Protein AF-A0A1G0DM27-F1 (afdb_monomer)

Secondary structure (DSSP, 8-state):
----------------PPPPHHHHHHHHHHHHHHHHHHHHHHHHHHHTTHHHHHHHHHHHHHHHHHHHHHTSBSSPPTT-----S---TT--HHHH--BGGGGTTBSSSS-B----TT--SPPTT-TT-EEEEEEEE-SS-BTTB-GGGEEEEEEEEE-TTS-EEEEEEEEE--S-----

pLDDT: mean 85.32, std 12.86, range [43.25, 97.81]

Foldseek 3Di:
DDDDDDDDDPPDDDPDDDDDPVRVVVVVVVVVVVVVVVVVVVVVVVVVPVVVVLVVVLVVLQVVVQVVLQPAAADAPPPDDAQDADQDDFALCVVHHRHSNNQAFVNPDQAAFDCDNGGDDHDPPRGQKGKHKHWAFAPAADPNQGSVQKIKIKIWIAGNVGDIDIDIDMHGNPPDPPPD

Sequence (180 aa):
MFQRKQATEFAQPSSQRGVSLVELIMFIVIVSVALAGILLVFNVTTKGSADPLVHKQALAAAESLLEEIQLQDFSPPSGVSSAGTMNDVFADRAAVYHTVLDYHQFPLGDGMGIYPLNGGTPITGLENYRIKATVEPLAADWNGVLAASAVLITVTVTVPQGTPIEISGYRTDYCCSKVE

Nearest PDB structures (foldseek):
  6qvf-assembly2_C  TM=4.566E-01  e=2.039E-03  Thermus thermophilus
  5xd7-assembly1_A-2  TM=5.944E-01  e=1.273E-01  Vibrio sp. EJY3
  6kgu-assembly1_A  TM=5.169E-01  e=1.248E+00  Mycobacterium tuberculosis H37Rv
  1j1t-assembly1_A  TM=4.388E-01  e=3.150E+00  Alteromonas sp. 272

Structure (mmCIF, N/CA/C/O backbone):
data_AF-A0A1G0DM27-F1
#
_entry.id   AF-A0A1G0DM27-F1
#
loop_
_atom_site.group_PDB
_atom_site.id
_atom_site.type_symbol
_atom_site.label_atom_id
_atom_site.label_alt_id
_atom_site.label_comp_id
_atom_site.label_asym_id
_atom_site.label_entity_id
_atom_site.label_seq_id
_atom_site.pdbx_PDB_ins_code
_atom_site.Cartn_x
_atom_site.Cartn_y
_atom_site.Cartn_z
_atom_site.occupancy
_atom_site.B_iso_or_equiv
_atom_site.auth_seq_id
_atom_site.auth_comp_id
_atom_site.auth_asym_id
_atom_site.auth_atom_id
_atom_site.pdbx_PDB_model_num
ATOM 1 N N . MET A 1 1 ? -91.968 28.334 24.324 1.00 53.84 1 MET A N 1
ATOM 2 C CA . MET A 1 1 ? -91.838 26.949 24.821 1.00 53.84 1 MET A CA 1
ATOM 3 C C . MET A 1 1 ? -90.928 26.197 23.865 1.00 53.84 1 MET A C 1
ATOM 5 O O . MET A 1 1 ? -91.410 25.838 22.813 1.00 53.84 1 MET A O 1
ATOM 9 N N . PHE A 1 2 ? -89.628 26.070 24.156 1.00 56.00 2 PHE A N 1
ATOM 10 C CA . PHE A 1 2 ? -88.761 24.977 23.677 1.00 56.00 2 PHE A CA 1
ATOM 11 C C . PHE A 1 2 ? -87.384 25.120 24.349 1.00 56.00 2 PHE A C 1
ATOM 13 O O . PHE A 1 2 ? -86.613 26.026 24.051 1.00 56.00 2 PHE A O 1
ATOM 20 N N . GLN A 1 3 ? -87.130 24.254 25.329 1.00 53.38 3 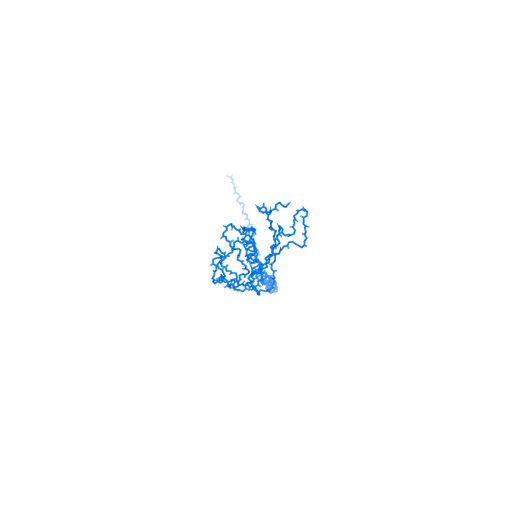GLN A N 1
ATOM 21 C CA . GLN A 1 3 ? -85.875 24.127 26.068 1.00 53.38 3 GLN A CA 1
ATOM 22 C C . GLN A 1 3 ? -84.882 23.311 25.224 1.00 53.38 3 GLN A C 1
ATOM 24 O O . GLN A 1 3 ? -85.134 22.135 24.965 1.00 53.38 3 GLN A O 1
ATOM 29 N N . ARG A 1 4 ? -83.747 23.892 24.810 1.00 56.53 4 ARG A N 1
ATOM 30 C CA . ARG A 1 4 ? -82.582 23.105 24.367 1.00 56.53 4 ARG A CA 1
ATOM 31 C C . ARG A 1 4 ? -81.713 22.808 25.585 1.00 56.53 4 ARG A C 1
ATOM 33 O O . ARG A 1 4 ? -80.953 23.650 26.048 1.00 56.53 4 ARG A O 1
ATOM 40 N N . LYS A 1 5 ? -81.880 21.592 26.096 1.00 57.97 5 LYS A N 1
ATOM 41 C CA . LYS A 1 5 ? -81.078 20.963 27.145 1.00 57.97 5 LYS A CA 1
ATOM 42 C C . LYS A 1 5 ? -79.646 20.786 26.614 1.00 57.97 5 LYS A C 1
ATOM 44 O O . LYS A 1 5 ? -79.439 20.005 25.691 1.00 57.97 5 LYS A O 1
ATOM 49 N N . GLN A 1 6 ? -78.682 21.539 27.143 1.00 63.50 6 GLN A N 1
ATOM 50 C CA . GLN A 1 6 ? -77.263 21.294 26.878 1.00 63.50 6 GLN A CA 1
ATOM 51 C C . GLN A 1 6 ? -76.863 20.007 27.610 1.00 63.50 6 GLN A C 1
ATOM 53 O O . GLN A 1 6 ? -77.036 19.906 28.824 1.00 63.50 6 GLN A O 1
ATOM 58 N N . ALA A 1 7 ? -76.410 19.000 26.865 1.00 55.91 7 ALA A N 1
ATOM 59 C CA . ALA A 1 7 ? -75.813 17.803 27.434 1.00 55.91 7 ALA A CA 1
ATOM 60 C C . ALA A 1 7 ? -74.386 18.150 27.869 1.00 55.91 7 ALA A C 1
ATOM 62 O O . ALA A 1 7 ? -73.523 18.412 27.036 1.00 55.91 7 ALA A O 1
ATOM 63 N N . THR A 1 8 ? -74.159 18.204 29.177 1.00 62.38 8 THR A N 1
ATOM 64 C CA . THR A 1 8 ? -72.824 18.308 29.760 1.00 62.38 8 THR A CA 1
ATOM 65 C C . THR A 1 8 ? -72.149 16.949 29.612 1.00 62.38 8 THR A C 1
ATOM 67 O O . THR A 1 8 ? -72.500 15.991 30.300 1.00 62.38 8 THR A O 1
ATOM 70 N N . GLU A 1 9 ? -71.216 16.845 28.674 1.00 63.41 9 GLU A N 1
ATOM 71 C CA . GLU A 1 9 ? -70.329 15.694 28.555 1.00 63.41 9 GLU A CA 1
ATOM 72 C C . GLU A 1 9 ? -69.379 15.704 29.762 1.00 63.41 9 GLU A C 1
ATOM 74 O O . GLU A 1 9 ? -68.530 16.585 29.902 1.00 63.41 9 GLU A O 1
ATOM 79 N N . PHE A 1 10 ? -69.581 14.776 30.701 1.00 62.72 10 PHE A N 1
ATOM 80 C CA . PHE A 1 10 ? -68.689 14.602 31.843 1.00 62.72 10 PHE A CA 1
ATOM 81 C C . PHE A 1 10 ? -67.372 14.003 31.345 1.00 62.72 10 PHE A C 1
ATOM 83 O O . PHE A 1 10 ? -67.267 12.791 31.156 1.00 62.72 10 PHE A O 1
ATOM 90 N N . ALA A 1 11 ? -66.359 14.848 31.153 1.00 65.62 11 ALA A N 1
ATOM 91 C CA . ALA A 1 11 ? -64.983 14.392 31.026 1.00 65.62 11 ALA A CA 1
ATOM 92 C C . ALA A 1 11 ? -64.631 13.573 32.279 1.00 65.62 11 ALA A C 1
ATOM 94 O O . ALA A 1 11 ? -64.634 14.097 33.396 1.00 65.62 11 ALA A O 1
ATOM 95 N N . GLN A 1 12 ? -64.394 12.269 32.113 1.00 72.25 12 GLN A N 1
ATOM 96 C CA . GLN A 1 12 ? -64.017 11.412 33.231 1.00 72.25 12 GLN A CA 1
ATOM 97 C C . GLN A 1 12 ? -62.663 11.872 33.794 1.00 72.25 12 GLN A C 1
ATOM 99 O O . GLN A 1 12 ? -61.704 12.000 33.029 1.00 72.25 12 GLN A O 1
ATOM 104 N N . PRO A 1 13 ? -62.542 12.099 35.114 1.00 63.81 13 PRO A N 1
ATOM 105 C CA . PRO A 1 13 ? -61.255 12.400 35.715 1.00 63.81 13 PRO A CA 1
ATOM 106 C C . PRO A 1 13 ? -60.354 11.168 35.597 1.00 63.81 13 PRO A C 1
ATOM 108 O O . PRO A 1 13 ? -60.662 10.096 36.122 1.00 63.81 13 PRO A O 1
ATOM 111 N N . SER A 1 14 ? -59.224 11.317 34.907 1.00 71.81 14 SER A N 1
ATOM 112 C CA . SER A 1 14 ? -58.172 10.307 34.895 1.00 71.81 14 SER A CA 1
ATOM 113 C C . SER A 1 14 ? -57.625 10.158 36.316 1.00 71.81 14 SER A C 1
ATOM 115 O O . SER A 1 14 ? -56.977 11.068 36.835 1.00 71.81 14 SER A O 1
ATOM 117 N N . SER A 1 15 ? -57.896 9.027 36.966 1.00 72.88 15 SER A N 1
ATOM 118 C CA . SER A 1 15 ? -57.293 8.697 38.257 1.00 72.88 15 SER A CA 1
ATOM 119 C C . SER A 1 15 ? -55.784 8.546 38.064 1.00 72.88 15 SER A C 1
ATOM 121 O O . SER A 1 15 ? -55.326 7.568 37.472 1.00 72.88 15 SER A O 1
ATOM 123 N N . GLN A 1 16 ? -55.003 9.520 38.541 1.00 74.50 16 GLN A N 1
ATOM 124 C CA . GLN A 1 16 ? -53.564 9.334 38.679 1.00 74.50 16 GLN A CA 1
ATOM 125 C C . GLN A 1 16 ? -53.327 8.289 39.766 1.00 74.50 16 GLN A C 1
ATOM 127 O O . GLN A 1 16 ? -53.566 8.524 40.950 1.00 74.50 16 GLN A O 1
ATOM 132 N N . ARG A 1 17 ? -52.878 7.111 39.345 1.00 79.25 17 ARG A N 1
ATOM 133 C CA . ARG A 1 17 ? -52.361 6.080 40.238 1.00 79.25 17 ARG A CA 1
ATOM 134 C C . ARG A 1 17 ? -50.871 6.351 40.422 1.00 79.25 17 ARG A C 1
ATOM 136 O O . ARG A 1 17 ? -50.143 6.429 39.437 1.00 79.25 17 ARG A O 1
ATOM 143 N N . GLY A 1 18 ? -50.441 6.561 41.665 1.00 82.12 18 GLY A N 1
ATOM 144 C CA . GLY A 1 18 ? -49.019 6.669 41.997 1.00 82.12 18 GLY A CA 1
ATOM 145 C C . GLY A 1 18 ? -48.290 5.345 41.751 1.00 82.12 18 GLY A C 1
ATOM 146 O O . GLY A 1 18 ? -48.910 4.283 41.787 1.00 82.12 18 GLY A O 1
ATOM 147 N N . VAL A 1 19 ? -46.982 5.419 41.512 1.00 86.31 19 VAL A N 1
ATOM 148 C CA . VAL A 1 19 ? -46.105 4.246 41.393 1.00 86.31 19 VAL A CA 1
ATOM 149 C C . VAL A 1 19 ? -45.726 3.711 42.769 1.00 86.31 19 VAL A C 1
ATOM 151 O O . VAL A 1 19 ? -45.548 4.463 43.730 1.00 86.31 19 VAL A O 1
ATOM 154 N N . SER A 1 20 ? -45.598 2.394 42.867 1.00 92.50 20 SER A N 1
ATOM 155 C CA . SER A 1 20 ? -45.163 1.728 44.094 1.00 92.50 20 SER A CA 1
ATOM 156 C C . SER A 1 20 ? -43.660 1.934 44.351 1.00 92.50 20 SER A C 1
ATOM 158 O O . SER A 1 20 ? -42.869 2.044 43.416 1.00 92.50 20 SER A O 1
ATOM 160 N N . LEU A 1 21 ? -43.226 1.910 45.619 1.00 93.38 21 LEU A N 1
ATOM 161 C CA . LEU A 1 21 ? -41.798 1.945 45.971 1.00 93.38 21 LEU A CA 1
ATOM 162 C C . LEU A 1 21 ? -41.027 0.777 45.334 1.00 93.38 21 LEU A C 1
ATOM 164 O O . LEU A 1 21 ? -39.918 0.975 44.843 1.00 93.38 21 LEU A O 1
ATOM 168 N N . VAL A 1 22 ? -41.621 -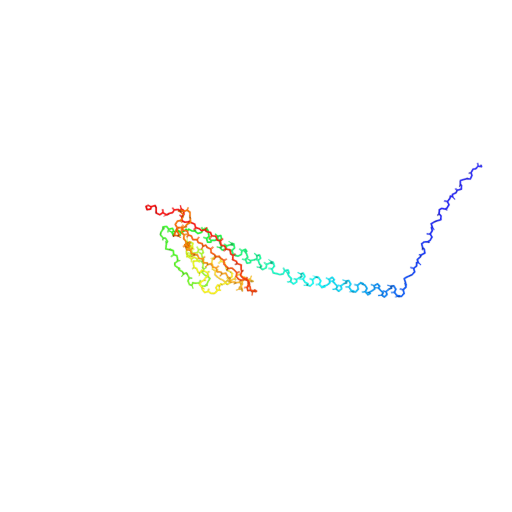0.423 45.277 1.00 95.06 22 VAL A N 1
ATOM 169 C CA . VAL A 1 22 ? -40.983 -1.572 44.608 1.00 95.06 22 VAL A CA 1
ATOM 170 C C . VAL A 1 22 ? -40.925 -1.389 43.089 1.00 95.06 22 VAL A C 1
ATOM 172 O O . VAL A 1 22 ? -39.961 -1.810 42.458 1.00 95.06 22 VAL A O 1
ATOM 175 N N . GLU A 1 23 ? -41.911 -0.713 42.504 1.00 94.44 23 GLU A N 1
ATOM 176 C CA . GLU A 1 23 ? -41.970 -0.440 41.066 1.00 94.44 23 GLU A CA 1
ATOM 177 C C . GLU A 1 23 ? -40.890 0.565 40.651 1.00 94.44 23 GLU A C 1
ATOM 179 O O . GLU A 1 23 ? -40.185 0.337 39.670 1.00 94.44 23 GLU A O 1
ATOM 184 N N . LEU A 1 24 ? -40.668 1.609 41.457 1.00 94.00 24 LEU A N 1
ATOM 185 C CA . LEU A 1 24 ? -39.574 2.558 41.251 1.00 94.00 24 LEU A CA 1
ATOM 186 C C . LEU A 1 24 ? -38.199 1.881 41.363 1.00 94.00 24 LEU A C 1
ATOM 188 O O . LEU A 1 24 ? -37.330 2.124 40.527 1.00 94.00 24 LEU A O 1
ATOM 192 N N . ILE A 1 25 ? -38.003 1.015 42.366 1.00 96.25 25 ILE A N 1
ATOM 193 C CA . ILE A 1 25 ? -36.739 0.281 42.545 1.00 96.25 25 ILE A CA 1
ATOM 194 C C . ILE A 1 25 ? -36.487 -0.658 41.361 1.00 96.25 25 ILE A C 1
ATOM 196 O O . ILE A 1 25 ? -35.389 -0.675 40.808 1.00 96.25 25 ILE A O 1
ATOM 200 N N . MET A 1 26 ? -37.497 -1.415 40.929 1.00 95.69 26 MET A N 1
ATOM 201 C CA . MET A 1 26 ? -37.351 -2.293 39.767 1.00 95.69 26 MET A CA 1
ATOM 202 C C . MET A 1 26 ? -37.080 -1.495 38.491 1.00 95.69 26 MET A C 1
ATOM 204 O O . MET A 1 26 ? -36.231 -1.897 37.700 1.00 95.69 26 MET A O 1
ATOM 208 N N . PHE A 1 27 ? -37.716 -0.334 38.319 1.00 96.75 27 PHE A N 1
ATOM 209 C CA . PHE A 1 27 ? -37.463 0.540 37.178 1.00 96.75 27 PHE A CA 1
ATOM 210 C C . PHE A 1 27 ? -35.997 0.991 37.113 1.00 96.75 27 PHE A C 1
ATOM 212 O O . PHE A 1 27 ? -35.347 0.796 36.085 1.00 96.75 27 PHE A O 1
ATOM 219 N N . ILE A 1 28 ? -35.438 1.522 38.208 1.00 95.88 28 ILE A N 1
ATOM 220 C CA . ILE A 1 28 ? -34.033 1.965 38.215 1.00 95.88 28 ILE A CA 1
ATOM 221 C C . ILE A 1 28 ? -33.061 0.797 38.008 1.00 95.88 28 ILE A C 1
ATOM 223 O O . ILE A 1 28 ? -32.051 0.971 37.329 1.00 95.88 28 ILE A O 1
ATOM 227 N N . VAL A 1 29 ? -33.367 -0.396 38.531 1.00 97.56 29 VAL A N 1
ATOM 228 C CA . VAL A 1 29 ? -32.537 -1.597 38.345 1.00 97.56 29 VAL A CA 1
ATOM 229 C C . VAL A 1 29 ? -32.531 -2.017 36.877 1.00 97.56 29 VAL A C 1
ATOM 231 O O . VAL A 1 29 ? -31.459 -2.204 36.303 1.00 97.56 29 VAL A O 1
ATOM 234 N N . ILE A 1 30 ? -33.706 -2.100 36.247 1.00 97.31 30 ILE A N 1
ATOM 235 C CA . ILE A 1 30 ? -33.838 -2.478 34.833 1.00 97.31 30 ILE A CA 1
ATOM 236 C C . ILE A 1 30 ? -33.096 -1.479 33.940 1.00 97.31 30 ILE A C 1
ATOM 238 O O . ILE A 1 30 ? -32.305 -1.887 33.090 1.00 97.31 30 ILE A O 1
ATOM 242 N N . VAL A 1 31 ? -33.297 -0.175 34.160 1.00 97.31 31 VAL A N 1
ATOM 243 C CA . VAL A 1 31 ? -32.626 0.880 33.384 1.00 97.31 31 VAL A CA 1
ATOM 244 C C . VAL A 1 31 ? -31.109 0.821 33.572 1.00 97.31 31 VAL A C 1
ATOM 246 O O . VAL A 1 31 ? -30.373 0.952 32.597 1.00 97.31 31 VAL A O 1
ATOM 249 N N . SER A 1 32 ? -30.631 0.557 34.790 1.00 97.75 32 SER A N 1
ATOM 250 C CA . SER A 1 32 ? -29.194 0.453 35.075 1.00 97.75 32 SER A CA 1
ATOM 251 C C . SER A 1 32 ? -28.545 -0.721 34.337 1.00 97.75 32 SER A C 1
ATOM 253 O O . SER A 1 32 ? -27.495 -0.552 33.717 1.00 97.75 32 SER A O 1
ATOM 255 N N . VAL A 1 33 ? -29.180 -1.900 34.348 1.00 97.19 33 VAL A N 1
ATOM 256 C CA . VAL A 1 33 ? -28.680 -3.082 33.624 1.00 97.19 33 VAL A CA 1
ATOM 257 C C . VAL A 1 33 ? -28.723 -2.853 32.110 1.00 97.19 33 VAL A C 1
ATOM 259 O O . VAL A 1 33 ? -27.766 -3.189 31.411 1.00 97.19 33 VAL A O 1
ATOM 262 N N . ALA A 1 34 ? -29.786 -2.224 31.598 1.00 97.25 34 ALA A N 1
ATOM 263 C CA . ALA A 1 34 ? -29.899 -1.882 30.182 1.00 97.25 34 ALA A CA 1
ATOM 264 C C . ALA A 1 34 ? -28.789 -0.917 29.727 1.00 97.25 34 ALA A C 1
ATOM 266 O O . ALA A 1 34 ? -28.126 -1.172 28.721 1.00 97.25 34 ALA A O 1
ATOM 267 N N . LEU A 1 35 ? -28.532 0.155 30.487 1.00 97.00 35 LEU A N 1
ATOM 268 C CA . LEU A 1 35 ? -27.456 1.109 30.192 1.00 97.00 35 LEU A CA 1
ATOM 269 C C . LEU A 1 35 ? -26.072 0.456 30.232 1.00 97.00 35 LEU A C 1
ATOM 271 O O . LEU A 1 35 ? -25.253 0.727 29.354 1.00 97.00 35 LEU A O 1
ATOM 275 N N . ALA A 1 36 ? -25.817 -0.423 31.205 1.00 95.94 36 ALA A N 1
ATOM 276 C CA . ALA A 1 36 ? -24.563 -1.168 31.275 1.00 95.94 36 ALA A CA 1
ATOM 277 C C . ALA A 1 36 ? -24.340 -2.026 30.014 1.00 95.94 36 ALA A C 1
ATOM 279 O O . ALA A 1 36 ? -23.241 -2.033 29.459 1.00 95.94 36 ALA A O 1
ATOM 280 N N . GLY A 1 37 ? -25.392 -2.687 29.516 1.00 95.06 37 GLY A N 1
ATOM 281 C CA . GLY A 1 37 ? -25.343 -3.449 28.266 1.00 95.06 37 GLY A CA 1
ATOM 282 C C . GLY A 1 37 ? -25.042 -2.582 27.036 1.00 95.06 37 GLY A C 1
ATOM 283 O O . GLY A 1 37 ? -24.194 -2.943 26.221 1.00 95.06 37 GLY A O 1
ATOM 284 N N . ILE A 1 38 ? -25.676 -1.412 26.918 1.00 95.06 38 ILE A N 1
ATOM 285 C CA . ILE A 1 38 ? -25.453 -0.477 25.798 1.00 95.06 38 ILE A CA 1
ATOM 286 C C . ILE A 1 38 ? -24.012 0.053 25.798 1.00 95.06 38 ILE A C 1
ATOM 288 O O . ILE A 1 38 ? -23.356 0.074 24.756 1.00 95.06 38 ILE A O 1
ATOM 292 N N . LEU A 1 39 ? -23.495 0.447 26.965 1.00 92.81 39 LEU A N 1
ATOM 293 C CA . LEU A 1 39 ? -22.121 0.940 27.098 1.00 92.81 39 LEU A CA 1
ATOM 294 C C . LEU A 1 39 ? -21.083 -0.127 26.727 1.00 92.81 39 LEU A C 1
ATOM 296 O O . LEU A 1 39 ? -20.066 0.201 26.113 1.00 92.81 39 LEU A O 1
ATOM 300 N N . LEU A 1 40 ? -21.349 -1.400 27.040 1.00 92.50 40 LEU A N 1
ATOM 301 C CA . LEU A 1 40 ? -20.496 -2.514 26.624 1.00 92.50 40 LEU A CA 1
ATOM 302 C C . LEU A 1 40 ? -20.422 -2.622 25.093 1.00 92.50 40 LEU A C 1
ATOM 304 O O . LEU A 1 40 ? -19.326 -2.690 24.539 1.00 92.50 40 LEU A O 1
ATOM 308 N N . VAL A 1 41 ? -21.570 -2.591 24.407 1.00 89.25 41 VAL A N 1
ATOM 309 C CA . VAL A 1 41 ? -21.633 -2.655 22.935 1.00 89.25 41 VAL A CA 1
ATOM 310 C C . VAL A 1 41 ? -20.915 -1.466 22.296 1.00 89.25 41 VAL A C 1
ATOM 312 O O . VAL A 1 41 ? -20.167 -1.649 21.331 1.00 89.25 41 VAL A O 1
ATOM 315 N N . PHE A 1 42 ? -21.079 -0.259 22.847 1.00 86.88 42 PHE A N 1
ATOM 316 C CA . PHE A 1 42 ? -20.362 0.912 22.347 1.00 86.88 42 PHE A CA 1
ATOM 317 C C . PHE A 1 42 ? -18.849 0.764 22.475 1.00 86.88 42 PHE A C 1
ATOM 319 O O . PHE A 1 42 ? -18.148 1.044 21.510 1.00 86.88 42 PHE A O 1
ATOM 326 N N . ASN A 1 43 ? -18.344 0.265 23.603 1.00 81.12 43 ASN A N 1
ATOM 327 C CA . ASN A 1 43 ? -16.907 0.070 23.804 1.00 81.12 43 ASN A CA 1
ATOM 328 C C . ASN A 1 43 ? -16.314 -0.976 22.836 1.00 81.12 43 ASN A C 1
ATOM 330 O O . ASN A 1 43 ? -15.236 -0.786 22.275 1.00 81.12 43 ASN A O 1
ATOM 334 N N . VAL A 1 44 ? -17.043 -2.067 22.577 1.00 79.69 44 VAL A N 1
ATOM 335 C CA . VAL A 1 44 ? -16.634 -3.071 21.577 1.00 79.69 44 VAL A CA 1
ATOM 336 C C . VAL A 1 44 ? -16.590 -2.461 20.173 1.00 79.69 44 VAL A C 1
ATOM 338 O O . VAL A 1 44 ? -15.629 -2.672 19.434 1.00 79.69 44 VAL A O 1
ATOM 341 N N . THR A 1 45 ? -17.598 -1.666 19.815 1.00 71.69 45 THR A N 1
ATOM 342 C CA . THR A 1 45 ? -17.702 -1.058 18.481 1.00 71.69 45 THR A CA 1
ATOM 343 C C . THR A 1 45 ? -16.633 0.013 18.254 1.00 71.69 45 THR A C 1
ATOM 345 O O . THR A 1 45 ? -16.012 0.042 17.192 1.00 71.69 45 THR A O 1
ATOM 348 N N . THR A 1 46 ? -16.362 0.873 19.242 1.00 70.38 46 THR A N 1
ATOM 349 C CA . THR A 1 46 ? -15.348 1.934 19.122 1.00 70.38 46 THR A CA 1
ATOM 350 C C . THR A 1 46 ? -13.941 1.363 19.013 1.00 70.38 46 THR A C 1
ATOM 352 O O . THR A 1 46 ? -13.155 1.842 18.197 1.00 70.38 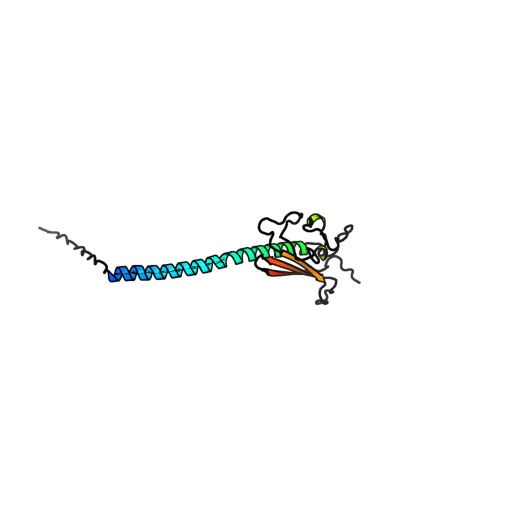46 THR A O 1
ATOM 355 N N . LYS A 1 47 ? -13.634 0.297 19.762 1.00 67.69 47 LYS A N 1
ATOM 356 C CA . LYS A 1 47 ? -12.338 -0.385 19.691 1.00 67.69 47 LYS A CA 1
ATOM 357 C C . LYS A 1 47 ? -12.077 -1.016 18.318 1.00 67.69 47 LYS A C 1
ATOM 359 O O . LYS A 1 47 ? -10.959 -0.925 17.832 1.00 67.69 47 LYS A O 1
ATOM 364 N N . GLY A 1 48 ? -13.092 -1.597 17.677 1.00 70.25 48 GLY A N 1
ATOM 365 C CA . GLY A 1 48 ? -12.964 -2.165 16.326 1.00 70.25 48 GLY A CA 1
ATOM 366 C C . GLY A 1 48 ? -13.026 -1.147 15.178 1.00 70.25 48 GLY A C 1
ATOM 367 O O . GLY A 1 48 ? -12.901 -1.537 14.023 1.00 70.25 48 GLY A O 1
ATOM 368 N N . SER A 1 49 ? -13.244 0.145 15.457 1.00 60.66 49 SER A N 1
ATOM 369 C CA . SER A 1 49 ? -13.472 1.164 14.415 1.00 60.66 49 SER A CA 1
ATOM 370 C C . SER A 1 49 ? -12.199 1.811 13.857 1.00 60.66 49 SER A C 1
ATOM 372 O O . SER A 1 49 ? -12.257 2.434 12.798 1.00 60.66 49 SER A O 1
ATOM 374 N N . ALA A 1 50 ? -11.055 1.690 14.536 1.00 64.69 50 ALA A N 1
ATOM 375 C CA . ALA A 1 50 ? -9.796 2.272 14.057 1.00 64.69 50 ALA A CA 1
ATOM 376 C C . ALA A 1 50 ? -9.122 1.409 12.971 1.00 64.69 50 ALA A C 1
ATOM 378 O O . ALA A 1 50 ? -8.486 1.942 12.060 1.00 64.69 50 ALA A O 1
ATOM 379 N N . ASP A 1 51 ? -9.316 0.091 13.029 1.00 77.44 51 ASP A N 1
ATOM 380 C CA . ASP A 1 51 ? -8.664 -0.869 12.132 1.00 77.44 51 ASP A CA 1
ATOM 381 C C . ASP A 1 51 ? -9.101 -0.722 10.661 1.00 77.44 51 ASP A C 1
ATOM 383 O O . ASP A 1 51 ? -8.229 -0.733 9.787 1.00 77.44 51 ASP A O 1
ATOM 387 N N . PRO A 1 52 ? -10.393 -0.486 10.334 1.00 83.31 52 PRO A N 1
ATOM 388 C CA . PRO A 1 52 ? -10.817 -0.259 8.954 1.00 83.31 52 PRO A CA 1
ATOM 389 C C . PRO A 1 52 ? -10.155 0.958 8.302 1.00 83.31 52 PRO A C 1
ATOM 391 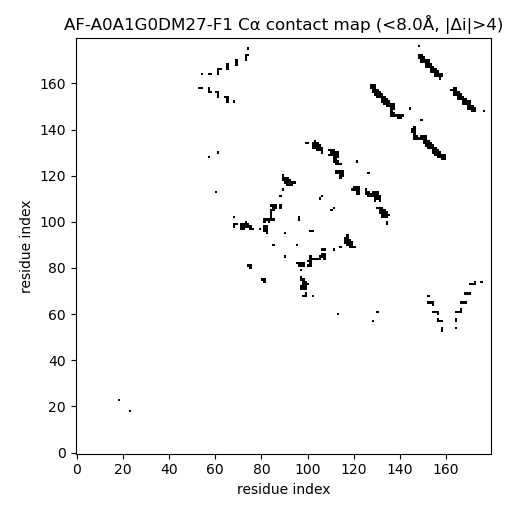O O . PRO A 1 52 ? -9.848 0.915 7.113 1.00 83.31 52 PRO A O 1
ATOM 394 N N . LEU A 1 53 ? -9.913 2.036 9.057 1.00 88.31 53 LEU A N 1
ATOM 395 C CA . LEU A 1 53 ? -9.282 3.243 8.521 1.00 88.31 5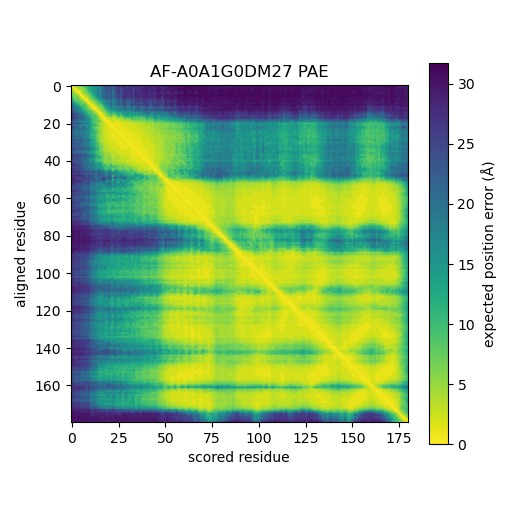3 LEU A CA 1
ATOM 396 C C . LEU A 1 53 ? -7.816 2.984 8.156 1.00 88.31 53 LEU A C 1
ATOM 398 O O . LEU A 1 53 ? -7.403 3.283 7.039 1.00 88.31 53 LEU A O 1
ATOM 402 N N . VAL A 1 54 ? -7.056 2.385 9.076 1.00 90.50 54 VAL A N 1
ATOM 403 C CA . VAL A 1 54 ? -5.643 2.017 8.880 1.00 90.50 54 VAL A CA 1
ATOM 404 C C . VAL A 1 54 ? -5.496 1.046 7.708 1.00 90.50 54 VAL A C 1
ATOM 406 O O . VAL A 1 54 ? -4.611 1.201 6.868 1.00 90.50 54 VAL A O 1
ATOM 409 N N . HIS A 1 55 ? -6.413 0.084 7.599 1.00 90.75 55 HIS A N 1
ATOM 410 C CA . HIS A 1 55 ? -6.430 -0.864 6.492 1.00 90.75 55 HIS A CA 1
ATOM 411 C C . HIS A 1 55 ? -6.697 -0.177 5.146 1.00 90.75 55 HIS A C 1
ATOM 413 O O . HIS A 1 55 ? -5.990 -0.432 4.175 1.00 90.75 55 HIS A O 1
ATOM 419 N N . LYS A 1 56 ? -7.673 0.740 5.076 1.00 92.31 56 LYS A N 1
ATOM 420 C CA . LYS A 1 56 ? -7.951 1.505 3.850 1.00 92.31 56 LYS A CA 1
ATOM 421 C C . LYS A 1 56 ? -6.803 2.433 3.460 1.00 92.31 56 LYS A C 1
ATOM 423 O O . LYS A 1 56 ? -6.538 2.576 2.273 1.00 92.31 56 LYS A O 1
ATOM 428 N N . GLN A 1 57 ? -6.105 3.018 4.431 1.00 94.12 57 GLN A N 1
ATOM 429 C CA . GLN A 1 57 ? -4.909 3.824 4.175 1.00 94.12 57 GLN A CA 1
ATOM 430 C C . GLN A 1 57 ? -3.765 2.981 3.605 1.00 94.12 57 GLN A C 1
ATOM 432 O O . GLN A 1 57 ? -3.167 3.374 2.607 1.00 94.12 57 GLN A O 1
ATOM 437 N N . ALA A 1 58 ? -3.487 1.814 4.193 1.00 94.25 58 ALA A N 1
ATOM 438 C CA . ALA A 1 58 ? -2.470 0.908 3.663 1.00 94.25 58 ALA A CA 1
ATOM 439 C C . ALA A 1 58 ? -2.831 0.378 2.271 1.00 94.25 58 ALA A C 1
ATOM 441 O O . ALA A 1 58 ? -1.954 0.317 1.416 1.00 94.25 58 ALA A O 1
ATOM 442 N N . LEU A 1 59 ? -4.106 0.061 2.022 1.00 95.56 59 LEU A N 1
ATOM 443 C CA . LEU A 1 59 ? -4.581 -0.331 0.695 1.00 95.56 59 LEU A CA 1
ATOM 444 C C . LEU A 1 59 ? -4.362 0.792 -0.326 1.00 95.56 59 LEU A C 1
ATOM 446 O O . LEU A 1 59 ? -3.769 0.543 -1.365 1.00 95.56 59 LEU A O 1
ATOM 450 N N . ALA A 1 60 ? -4.762 2.027 -0.007 1.00 95.94 60 ALA A N 1
ATOM 451 C CA . ALA A 1 60 ? -4.579 3.167 -0.904 1.00 95.94 60 ALA A CA 1
ATOM 452 C C . ALA A 1 60 ? -3.094 3.436 -1.207 1.00 95.94 60 ALA A C 1
ATOM 454 O O . ALA A 1 60 ? -2.738 3.768 -2.334 1.00 95.94 60 ALA A O 1
ATOM 455 N N . ALA A 1 61 ? -2.213 3.262 -0.216 1.00 95.31 61 ALA A N 1
ATOM 456 C CA . ALA A 1 61 ? -0.772 3.373 -0.421 1.00 95.31 61 ALA A CA 1
ATOM 457 C C . ALA A 1 61 ? -0.219 2.242 -1.303 1.00 95.31 61 ALA A C 1
ATOM 459 O O . ALA A 1 61 ? 0.632 2.492 -2.153 1.00 95.31 61 ALA A O 1
ATOM 460 N N . ALA A 1 62 ? -0.711 1.015 -1.114 1.00 96.94 62 ALA A N 1
ATOM 461 C CA . ALA A 1 62 ? -0.327 -0.126 -1.931 1.00 96.94 62 ALA A CA 1
ATOM 462 C C . ALA A 1 62 ? -0.775 0.070 -3.387 1.00 96.94 62 ALA A C 1
ATOM 464 O O . ALA A 1 62 ? 0.042 -0.069 -4.292 1.00 96.94 62 ALA A O 1
ATOM 465 N N . GLU A 1 63 ? -2.042 0.444 -3.600 1.00 97.44 63 GLU A N 1
ATOM 466 C CA . GLU A 1 63 ? -2.636 0.710 -4.917 1.00 97.44 63 GLU A CA 1
ATOM 467 C C . GLU A 1 63 ? -1.896 1.839 -5.629 1.00 97.44 63 GLU A C 1
ATOM 469 O O . GLU A 1 63 ? -1.475 1.664 -6.767 1.00 97.44 63 GLU A O 1
ATOM 474 N N . SER A 1 64 ? -1.637 2.950 -4.935 1.00 96.50 64 SER A N 1
ATOM 475 C CA . SER A 1 64 ? -0.884 4.069 -5.503 1.00 96.50 64 SER A CA 1
ATOM 476 C C . SER A 1 64 ? 0.515 3.657 -5.962 1.00 96.50 64 SER A C 1
ATOM 478 O O . SER A 1 64 ? 0.945 4.107 -7.020 1.00 96.50 64 SER A O 1
ATOM 480 N N . LEU A 1 65 ? 1.237 2.831 -5.192 1.00 96.06 65 LEU A N 1
ATOM 481 C CA . LEU A 1 65 ? 2.562 2.363 -5.605 1.00 96.06 65 LEU A CA 1
ATOM 482 C C . LEU A 1 65 ? 2.468 1.334 -6.737 1.00 96.06 65 LEU A C 1
ATOM 484 O O . LEU A 1 65 ? 3.283 1.363 -7.652 1.00 96.06 65 LEU A O 1
ATOM 488 N N . LEU A 1 66 ? 1.484 0.433 -6.709 1.00 97.81 66 LEU A N 1
ATOM 489 C CA . LEU A 1 66 ? 1.281 -0.530 -7.790 1.00 97.81 66 LEU A CA 1
ATOM 490 C C . LEU A 1 66 ? 0.975 0.181 -9.114 1.00 97.81 66 LEU A C 1
ATOM 492 O O . LEU A 1 66 ? 1.566 -0.171 -10.131 1.00 97.81 66 LEU A O 1
ATOM 496 N N . GLU A 1 67 ? 0.091 1.179 -9.100 1.00 96.94 67 GLU A N 1
ATOM 497 C CA . GLU A 1 67 ? -0.230 2.000 -10.272 1.00 96.94 67 GLU A CA 1
ATOM 498 C C . GLU A 1 67 ? 0.993 2.775 -10.763 1.00 96.94 67 GLU A C 1
ATOM 500 O O . GLU A 1 67 ? 1.267 2.785 -11.962 1.00 96.94 67 GLU A O 1
ATOM 505 N N . GLU A 1 68 ? 1.768 3.363 -9.849 1.00 95.44 68 GLU A N 1
ATOM 506 C CA . GLU A 1 68 ? 3.027 4.028 -10.185 1.00 95.44 68 GLU A CA 1
ATOM 507 C C . GLU A 1 68 ? 3.969 3.079 -10.936 1.00 95.44 68 GLU A C 1
ATOM 509 O O . GLU A 1 68 ? 4.441 3.428 -12.016 1.00 95.44 68 GLU A O 1
ATOM 514 N N . ILE A 1 69 ? 4.191 1.865 -10.418 1.00 94.94 69 ILE A N 1
ATOM 515 C CA . ILE A 1 69 ? 5.059 0.868 -11.061 1.00 94.94 69 ILE A CA 1
ATOM 516 C C . ILE A 1 69 ? 4.470 0.433 -12.405 1.00 94.94 69 ILE A C 1
ATOM 518 O O . ILE A 1 69 ? 5.189 0.357 -13.393 1.00 94.94 69 ILE A O 1
ATOM 522 N N . GLN A 1 70 ? 3.167 0.161 -12.490 1.00 95.19 70 GLN A N 1
ATOM 523 C CA . GLN A 1 70 ? 2.536 -0.298 -13.734 1.00 95.19 70 GLN A CA 1
ATOM 524 C C . GLN A 1 70 ? 2.599 0.730 -14.869 1.00 95.19 70 GLN A C 1
ATOM 526 O O . GLN A 1 70 ? 2.623 0.336 -16.039 1.00 95.19 70 GLN A O 1
ATOM 531 N N . LEU A 1 71 ? 2.630 2.021 -14.531 1.00 92.94 71 LEU A N 1
ATOM 532 C CA . LEU A 1 71 ? 2.746 3.118 -15.489 1.00 92.94 71 LEU A CA 1
ATOM 533 C C . LEU A 1 71 ? 4.172 3.339 -16.003 1.00 92.94 71 LEU A C 1
ATOM 535 O O . LEU A 1 71 ? 4.338 4.064 -16.983 1.00 92.94 71 LEU A O 1
ATOM 539 N N . GLN A 1 72 ? 5.181 2.718 -15.392 1.00 90.88 72 GLN A N 1
ATOM 540 C CA . GLN A 1 72 ? 6.549 2.787 -15.893 1.00 90.88 72 GLN A CA 1
ATOM 541 C C . GLN A 1 72 ? 6.720 1.989 -17.186 1.00 90.88 72 GLN A C 1
ATOM 543 O O . GLN A 1 72 ? 5.982 1.038 -17.497 1.00 90.88 72 GLN A O 1
ATOM 548 N N . ASP A 1 73 ? 7.754 2.362 -17.933 1.00 89.75 73 ASP A N 1
ATOM 549 C CA . ASP A 1 73 ? 8.168 1.607 -19.101 1.00 89.75 73 ASP A CA 1
ATOM 550 C C . ASP A 1 73 ? 8.707 0.229 -18.687 1.00 89.75 73 ASP A C 1
ATOM 552 O O . ASP A 1 73 ? 9.287 0.038 -17.614 1.00 89.75 73 ASP A O 1
ATOM 556 N N . PHE A 1 74 ? 8.506 -0.770 -19.548 1.00 88.75 74 PHE A N 1
ATOM 557 C CA . PHE A 1 74 ? 9.062 -2.103 -19.303 1.00 88.75 74 PHE A CA 1
ATOM 558 C C . PHE A 1 74 ? 10.573 -2.124 -19.562 1.00 88.75 74 PHE A C 1
ATOM 560 O O . PHE A 1 74 ? 11.348 -2.656 -18.771 1.00 88.75 74 PHE A O 1
ATOM 567 N N . SER A 1 75 ? 10.986 -1.513 -20.672 1.00 85.62 75 SER A N 1
ATOM 568 C CA . SER A 1 75 ? 12.380 -1.331 -21.069 1.00 85.62 75 SER A CA 1
ATOM 569 C C . SER A 1 75 ? 12.757 0.145 -20.974 1.00 85.62 75 SER A C 1
ATOM 571 O O . SER A 1 75 ? 11.922 0.983 -21.316 1.00 85.62 75 SER A O 1
ATOM 573 N N . PRO A 1 76 ? 14.001 0.486 -20.607 1.00 80.19 76 PRO A N 1
ATOM 574 C CA . PRO A 1 76 ? 14.405 1.879 -20.486 1.00 80.19 76 PRO A CA 1
ATOM 575 C C . PRO A 1 76 ? 14.251 2.616 -21.827 1.00 80.19 76 PRO A C 1
ATOM 577 O O . PRO A 1 76 ? 14.654 2.072 -22.865 1.00 80.19 76 PRO A O 1
ATOM 580 N N . PRO A 1 77 ? 13.691 3.842 -21.838 1.00 72.88 77 PRO A N 1
ATOM 581 C CA . PRO A 1 77 ? 13.638 4.643 -23.050 1.00 72.88 77 PRO A CA 1
ATOM 582 C C . PRO A 1 77 ? 15.044 4.894 -23.614 1.00 72.88 77 PRO A C 1
ATOM 584 O O . PRO A 1 77 ? 16.058 4.862 -22.913 1.00 72.88 77 PRO A O 1
ATOM 587 N N . SER A 1 78 ? 15.136 5.139 -24.921 1.00 75.06 78 SER A N 1
ATOM 588 C CA . SER A 1 78 ? 16.429 5.323 -25.583 1.00 75.06 78 SER A CA 1
ATOM 589 C C . SER A 1 78 ? 17.238 6.451 -24.932 1.00 75.06 78 SER A C 1
ATOM 591 O O . SER A 1 78 ? 16.785 7.595 -24.903 1.00 75.06 78 SER A O 1
ATOM 593 N N . GLY A 1 79 ? 18.450 6.141 -24.469 1.00 68.69 79 GLY A N 1
ATOM 594 C CA . GLY A 1 79 ? 19.362 7.123 -23.875 1.00 68.69 79 GLY A CA 1
ATOM 595 C C . GLY A 1 79 ? 19.267 7.265 -22.355 1.00 68.69 79 GLY A C 1
ATOM 596 O O . GLY A 1 79 ? 20.053 8.026 -21.796 1.00 68.69 79 GLY A O 1
ATOM 597 N N . VAL A 1 80 ? 18.386 6.515 -21.685 1.00 70.75 80 VAL A N 1
ATOM 598 C CA . VAL A 1 80 ? 18.434 6.345 -20.227 1.00 70.75 80 VAL A CA 1
ATOM 599 C C . VAL A 1 80 ? 18.888 4.930 -19.883 1.00 70.75 80 VAL A C 1
ATOM 601 O O . VAL A 1 80 ? 18.539 3.959 -20.550 1.00 70.75 80 VAL A O 1
ATOM 604 N N . SER A 1 81 ? 19.721 4.804 -18.859 1.00 69.06 81 SER A N 1
ATOM 605 C CA . SER A 1 81 ? 20.005 3.516 -18.231 1.00 69.06 81 SER A CA 1
ATOM 606 C C . SER A 1 81 ? 18.945 3.262 -17.168 1.00 69.06 81 SER A C 1
ATOM 608 O O . SER A 1 81 ? 18.688 4.168 -16.376 1.00 69.06 81 SER A O 1
ATOM 610 N N . SER A 1 82 ? 18.379 2.052 -17.116 1.00 67.31 82 SER A N 1
ATOM 611 C CA . SER A 1 82 ? 17.613 1.610 -15.945 1.00 67.31 82 SER A CA 1
ATOM 612 C C . SER A 1 82 ? 18.434 1.886 -14.696 1.00 67.31 82 SER A C 1
ATOM 614 O O . SER A 1 82 ? 19.626 1.548 -14.645 1.00 67.31 82 SER A O 1
ATOM 616 N N . ALA A 1 83 ? 17.818 2.525 -13.710 1.00 65.06 83 ALA A N 1
ATOM 617 C CA . ALA A 1 83 ? 18.431 2.600 -12.409 1.00 65.06 83 ALA A CA 1
ATOM 618 C C . ALA A 1 83 ? 18.483 1.170 -11.873 1.00 65.06 83 ALA A C 1
ATOM 620 O O . ALA A 1 83 ? 17.467 0.589 -11.507 1.00 65.06 83 ALA A O 1
ATOM 621 N N . GLY A 1 84 ? 19.677 0.571 -11.847 1.00 62.00 84 GLY A N 1
ATOM 622 C CA . GLY A 1 84 ? 19.883 -0.640 -11.055 1.00 62.00 84 GLY A CA 1
ATOM 623 C C . GLY A 1 84 ? 19.403 -0.411 -9.617 1.00 62.00 84 GLY A C 1
ATOM 624 O O . GLY A 1 84 ? 19.166 0.726 -9.215 1.00 62.00 84 GLY A O 1
ATOM 625 N N . THR A 1 85 ? 19.275 -1.479 -8.832 1.00 62.28 85 THR A N 1
ATOM 626 C CA . THR A 1 85 ? 18.693 -1.430 -7.483 1.00 62.28 85 THR A CA 1
ATOM 627 C C . THR A 1 85 ? 19.167 -0.213 -6.677 1.00 62.28 85 THR A C 1
ATOM 629 O O . THR A 1 85 ? 20.342 -0.103 -6.314 1.00 62.28 85 THR A O 1
ATOM 632 N N . MET A 1 86 ? 18.251 0.726 -6.430 1.00 67.44 86 MET A N 1
ATOM 633 C CA . MET A 1 86 ? 18.567 1.996 -5.782 1.00 67.44 86 MET A CA 1
ATOM 634 C C . MET A 1 86 ? 18.713 1.804 -4.269 1.00 67.44 86 MET A C 1
ATOM 636 O O . MET A 1 86 ? 17.815 1.293 -3.604 1.00 67.44 86 MET A O 1
ATOM 640 N N . ASN A 1 87 ? 19.847 2.248 -3.718 1.00 65.50 87 ASN A N 1
ATOM 641 C CA . ASN A 1 87 ? 20.157 2.166 -2.283 1.00 65.50 87 ASN A CA 1
ATOM 642 C C . ASN A 1 87 ? 19.864 3.464 -1.513 1.00 65.50 87 ASN A C 1
ATOM 644 O O . ASN A 1 87 ? 20.235 3.589 -0.347 1.00 65.50 87 ASN A O 1
ATOM 648 N N . ASP A 1 88 ? 19.236 4.447 -2.162 1.00 70.44 88 ASP A N 1
ATOM 649 C CA . ASP A 1 88 ? 18.855 5.684 -1.491 1.00 70.44 88 ASP A CA 1
ATOM 650 C C . ASP A 1 88 ? 17.537 5.509 -0.731 1.00 70.44 88 ASP A C 1
ATOM 652 O O . ASP A 1 88 ? 16.471 5.229 -1.294 1.00 70.44 88 ASP A O 1
ATOM 656 N N . VAL A 1 89 ? 17.634 5.668 0.584 1.00 74.31 89 VAL A N 1
ATOM 657 C CA . VAL A 1 89 ? 16.500 5.606 1.493 1.00 74.31 89 VAL A CA 1
ATOM 658 C C . VAL A 1 89 ? 15.742 6.923 1.326 1.00 74.31 89 VAL A C 1
ATOM 660 O O . VAL A 1 89 ? 16.181 7.957 1.814 1.00 74.31 89 VAL A O 1
ATOM 663 N N . PHE A 1 90 ? 14.593 6.855 0.650 1.00 83.69 90 PHE A N 1
ATOM 664 C CA . PHE A 1 90 ? 13.723 7.975 0.254 1.00 83.69 90 PHE A CA 1
ATOM 665 C C . PHE A 1 90 ? 14.134 8.695 -1.040 1.00 83.69 90 PHE A C 1
ATOM 667 O O . PHE A 1 90 ? 13.978 9.912 -1.150 1.00 83.69 90 PHE A O 1
ATOM 674 N N . ALA A 1 91 ? 14.587 7.927 -2.036 1.00 86.69 91 ALA A N 1
ATOM 675 C CA . ALA A 1 91 ? 14.908 8.421 -3.375 1.00 86.69 91 ALA A CA 1
ATOM 676 C C . ALA A 1 91 ? 13.762 9.222 -4.025 1.00 86.69 91 ALA A C 1
ATOM 678 O O . ALA A 1 91 ? 12.594 8.832 -3.916 1.00 86.69 91 ALA A O 1
ATOM 679 N N . ASP A 1 92 ? 14.110 10.276 -4.771 1.00 90.62 92 ASP A N 1
ATOM 680 C CA . ASP A 1 92 ? 13.211 10.938 -5.727 1.00 90.62 92 ASP A CA 1
ATOM 681 C C . ASP A 1 92 ? 12.937 9.999 -6.905 1.00 90.62 92 ASP A C 1
ATOM 683 O O . ASP A 1 92 ? 13.709 9.920 -7.864 1.00 90.62 92 ASP A O 1
ATOM 687 N N . ARG A 1 93 ? 11.836 9.250 -6.814 1.00 90.94 93 ARG A N 1
ATOM 688 C CA . ARG A 1 93 ? 11.491 8.223 -7.796 1.00 90.94 93 ARG A CA 1
ATOM 689 C C . ARG A 1 93 ? 11.103 8.821 -9.138 1.00 90.94 93 ARG A C 1
ATOM 691 O O . ARG A 1 93 ? 11.424 8.228 -10.158 1.00 90.94 93 ARG A O 1
ATOM 698 N N . ALA A 1 94 ? 10.500 10.011 -9.155 1.00 89.50 94 ALA A N 1
ATOM 699 C CA . ALA A 1 94 ? 10.203 10.706 -10.406 1.00 89.50 94 ALA A CA 1
ATOM 700 C C . ALA A 1 94 ? 11.476 11.038 -11.197 1.00 89.50 94 ALA A C 1
ATOM 702 O O . ALA A 1 94 ? 11.458 11.029 -12.427 1.00 89.50 94 ALA A O 1
ATOM 703 N N . ALA A 1 95 ? 12.572 11.340 -10.500 1.00 87.69 95 ALA A N 1
ATOM 704 C CA . ALA A 1 95 ? 13.837 11.673 -11.136 1.00 87.69 95 ALA A CA 1
ATOM 705 C C . ALA A 1 95 ? 14.661 10.443 -11.535 1.00 87.69 95 ALA A C 1
ATOM 707 O O . ALA A 1 95 ? 15.396 10.521 -12.519 1.00 87.69 95 ALA A O 1
ATOM 708 N N . VAL A 1 96 ? 14.586 9.349 -10.767 1.00 86.19 96 VAL A N 1
ATOM 709 C CA . VAL A 1 96 ? 15.564 8.255 -10.889 1.00 86.19 96 VAL A CA 1
ATOM 710 C C . VAL A 1 96 ? 14.989 6.883 -11.234 1.00 86.19 96 VAL A C 1
ATOM 712 O O . VAL A 1 96 ? 15.774 5.998 -11.550 1.00 86.19 96 VAL A O 1
ATOM 715 N N . TYR A 1 97 ? 13.670 6.683 -11.186 1.00 89.31 97 TYR A N 1
ATOM 716 C CA . TYR A 1 97 ? 13.032 5.427 -11.591 1.00 89.31 97 TYR A CA 1
ATOM 717 C C . TYR A 1 97 ? 12.381 5.639 -12.957 1.00 89.31 97 TYR A C 1
ATOM 719 O O . TYR A 1 97 ? 11.555 6.533 -13.145 1.00 89.31 97 TYR A O 1
ATOM 727 N N . HIS A 1 98 ? 12.786 4.827 -13.923 1.00 87.12 98 HIS A N 1
ATOM 728 C CA . HIS A 1 98 ? 12.374 4.923 -15.323 1.00 87.12 98 HIS A CA 1
ATOM 729 C C . HIS A 1 98 ? 11.749 3.631 -15.837 1.00 87.12 98 HIS A C 1
ATOM 731 O O . HIS A 1 98 ? 11.046 3.648 -16.845 1.00 87.12 98 HIS A O 1
ATOM 737 N N . THR A 1 99 ? 12.035 2.503 -15.182 1.00 90.38 99 THR A N 1
ATOM 738 C CA . THR A 1 99 ? 11.500 1.203 -15.582 1.00 90.38 99 THR A CA 1
ATOM 739 C C . THR A 1 99 ? 10.849 0.469 -14.430 1.00 90.38 99 THR A C 1
ATOM 741 O O . THR A 1 99 ? 11.173 0.694 -13.264 1.00 90.38 99 THR A O 1
ATOM 744 N N . VAL A 1 100 ? 9.963 -0.474 -14.755 1.00 92.06 100 VAL A N 1
ATOM 745 C CA . VAL A 1 100 ? 9.360 -1.367 -13.754 1.00 92.06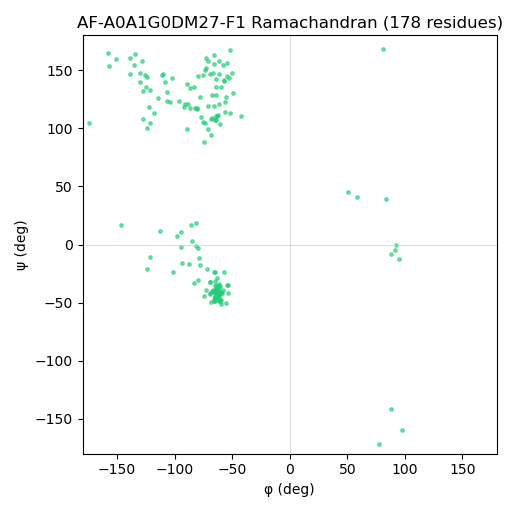 100 VAL A CA 1
ATOM 746 C C . VAL A 1 100 ? 10.404 -2.107 -12.915 1.00 92.06 100 VAL A C 1
ATOM 748 O O . VAL A 1 100 ? 10.189 -2.323 -11.726 1.00 92.06 100 VAL A O 1
ATOM 751 N N . LEU A 1 101 ? 11.545 -2.469 -13.509 1.00 90.38 101 LEU A N 1
ATOM 752 C CA . LEU A 1 101 ? 12.609 -3.219 -12.836 1.00 90.38 101 LEU A CA 1
ATOM 753 C C . LEU A 1 101 ? 13.380 -2.383 -11.810 1.00 90.38 101 LEU A C 1
ATOM 755 O O . LEU A 1 101 ? 13.954 -2.959 -10.887 1.00 90.38 101 LEU A O 1
ATOM 759 N N . ASP A 1 102 ? 13.342 -1.053 -11.906 1.00 90.12 102 ASP A N 1
ATOM 760 C CA . ASP A 1 102 ? 14.012 -0.170 -10.944 1.00 90.12 102 ASP A CA 1
ATOM 761 C C . ASP A 1 102 ? 13.382 -0.312 -9.539 1.00 90.12 102 ASP A C 1
ATOM 763 O O . ASP A 1 102 ? 14.042 -0.092 -8.525 1.00 90.12 102 ASP A O 1
ATOM 767 N N . TYR A 1 103 ? 12.121 -0.767 -9.467 1.00 92.69 103 TYR A N 1
ATOM 768 C CA . TYR A 1 103 ? 11.388 -1.051 -8.226 1.00 92.69 103 TYR A CA 1
ATOM 769 C C . TYR A 1 103 ? 11.639 -2.453 -7.653 1.00 92.69 103 TYR A C 1
ATOM 771 O O . TYR A 1 103 ? 11.026 -2.824 -6.647 1.00 92.69 103 TYR A O 1
ATOM 779 N N . HIS A 1 104 ? 12.513 -3.261 -8.259 1.00 91.19 104 HIS A N 1
ATOM 780 C CA . HIS A 1 104 ? 12.858 -4.563 -7.700 1.00 91.19 104 HIS A CA 1
ATOM 781 C C . HIS A 1 104 ? 13.507 -4.394 -6.319 1.00 91.19 104 HIS A C 1
ATOM 783 O O . HIS A 1 104 ? 14.543 -3.744 -6.182 1.00 91.19 104 HIS A O 1
ATOM 789 N N . GLN A 1 105 ? 12.890 -5.004 -5.300 1.00 89.62 105 GLN A N 1
ATOM 790 C CA . GLN A 1 105 ? 13.276 -4.864 -3.892 1.00 89.62 105 GLN A CA 1
ATOM 791 C C . GLN A 1 105 ? 13.238 -3.411 -3.407 1.00 89.62 105 GLN A C 1
ATOM 793 O O . GLN A 1 105 ? 14.121 -2.978 -2.674 1.00 89.62 105 GLN A O 1
ATOM 798 N N . PHE A 1 106 ? 12.219 -2.656 -3.812 1.00 89.81 106 PHE A N 1
ATOM 799 C CA . PHE A 1 106 ? 12.000 -1.295 -3.347 1.00 89.81 106 PHE A CA 1
ATOM 800 C C . PHE A 1 106 ? 11.268 -1.260 -1.994 1.00 89.81 106 PHE A C 1
ATOM 802 O O . PHE A 1 106 ? 10.249 -1.924 -1.843 1.00 89.81 106 PHE A O 1
ATOM 809 N N . PRO A 1 107 ? 11.695 -0.437 -1.028 1.00 89.44 107 PRO A N 1
ATOM 810 C CA . PRO A 1 107 ? 13.090 -0.075 -0.830 1.00 89.44 107 PRO A CA 1
ATOM 811 C C . PRO A 1 107 ? 13.901 -1.300 -0.408 1.00 89.44 107 PRO A C 1
ATOM 813 O O . PRO A 1 107 ? 13.357 -2.287 0.104 1.00 89.44 107 PRO A O 1
ATOM 816 N N . LEU A 1 108 ? 15.221 -1.193 -0.530 1.00 81.31 108 LEU A N 1
ATOM 817 C CA . LEU A 1 108 ? 16.118 -2.199 0.017 1.00 81.31 108 LEU A CA 1
ATOM 818 C C . LEU A 1 108 ? 15.892 -2.369 1.532 1.00 81.31 108 LEU A C 1
ATOM 820 O O . LEU A 1 108 ? 15.680 -1.402 2.267 1.00 81.31 108 LEU A O 1
ATOM 824 N N . GLY A 1 109 ? 15.966 -3.611 2.018 1.00 81.62 109 GLY A N 1
ATOM 825 C CA . GLY A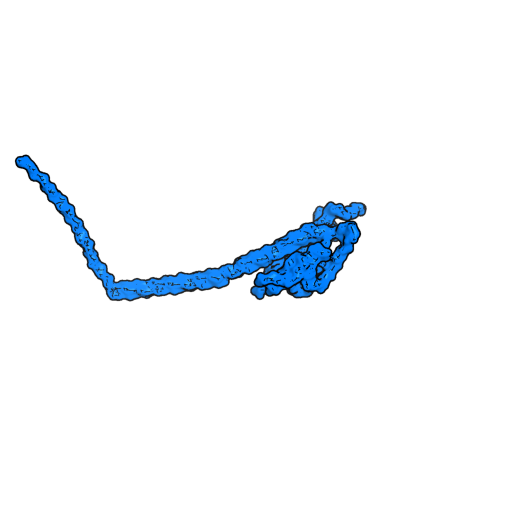 1 109 ? 15.854 -3.934 3.446 1.00 81.62 109 GLY A CA 1
ATOM 826 C C . GLY A 1 109 ? 14.419 -4.168 3.931 1.00 81.62 109 GLY A C 1
ATOM 827 O O . GLY A 1 109 ? 13.623 -4.812 3.254 1.00 81.62 109 GLY A O 1
ATOM 828 N N . ASP A 1 110 ? 14.084 -3.707 5.140 1.00 79.25 110 ASP A N 1
ATOM 829 C CA . ASP A 1 110 ? 12.839 -4.043 5.863 1.00 79.25 110 ASP A CA 1
ATOM 830 C C . ASP A 1 110 ? 11.623 -3.164 5.515 1.00 79.25 110 ASP A C 1
ATOM 832 O O . ASP A 1 110 ? 10.604 -3.187 6.212 1.00 79.25 110 ASP A O 1
ATOM 836 N N . GLY A 1 111 ? 11.681 -2.446 4.391 1.00 81.06 111 GLY A N 1
ATOM 837 C CA . GLY A 1 111 ? 10.633 -1.516 3.977 1.00 81.06 111 GLY A CA 1
ATOM 838 C C . GLY A 1 111 ? 10.767 -0.175 4.692 1.00 81.06 111 GLY A C 1
ATOM 839 O O . GLY A 1 111 ? 11.511 -0.038 5.665 1.00 81.06 111 GLY A O 1
ATOM 840 N N . MET A 1 112 ? 10.027 0.826 4.227 1.00 87.81 112 MET A N 1
ATOM 841 C CA . MET A 1 112 ? 10.118 2.189 4.760 1.00 87.81 112 MET A CA 1
ATOM 842 C C . MET A 1 112 ? 8.753 2.818 5.013 1.00 87.81 112 MET A C 1
ATOM 844 O O . MET A 1 112 ? 7.743 2.338 4.497 1.00 87.81 112 MET A O 1
ATOM 848 N N . GLY A 1 113 ? 8.748 3.904 5.791 1.00 92.44 113 GLY A N 1
ATOM 849 C CA . GLY A 1 113 ? 7.586 4.781 5.932 1.00 92.44 113 GLY A CA 1
ATOM 850 C C . GLY A 1 113 ? 7.105 5.276 4.572 1.00 92.44 113 GLY A C 1
ATOM 851 O O . GLY A 1 113 ? 7.914 5.514 3.677 1.00 92.44 113 GLY A O 1
ATOM 852 N N . ILE A 1 114 ? 5.795 5.439 4.407 1.00 93.75 114 ILE A N 1
ATOM 853 C CA . ILE A 1 114 ? 5.234 5.911 3.135 1.00 93.75 114 ILE A CA 1
ATOM 854 C C . ILE A 1 114 ? 5.664 7.366 2.927 1.00 93.75 114 ILE A C 1
ATOM 856 O O . ILE A 1 114 ? 5.487 8.203 3.814 1.00 93.75 114 ILE A O 1
ATOM 860 N N . TYR A 1 115 ? 6.230 7.666 1.760 1.00 94.06 115 TYR A N 1
ATOM 861 C CA . TYR A 1 115 ? 6.838 8.958 1.451 1.00 94.06 115 TYR A CA 1
ATOM 862 C C . TYR A 1 115 ? 6.489 9.422 0.024 1.00 94.06 115 TYR A C 1
ATOM 864 O O . TYR A 1 115 ? 6.078 8.600 -0.805 1.00 94.06 115 TYR A O 1
ATOM 872 N N . PRO A 1 116 ? 6.618 10.728 -0.277 1.00 92.88 116 PRO A N 1
ATOM 873 C CA . PRO A 1 116 ? 6.245 11.285 -1.576 1.00 92.88 116 PRO A CA 1
ATOM 874 C C . PRO A 1 116 ? 7.040 10.704 -2.751 1.00 92.88 116 PRO A C 1
ATOM 876 O O . PRO A 1 116 ? 8.166 10.240 -2.592 1.00 92.88 116 PRO A O 1
ATOM 879 N N . LEU A 1 117 ? 6.470 10.799 -3.957 1.00 92.12 117 LEU A N 1
ATOM 880 C CA . LEU A 1 117 ? 7.129 10.400 -5.208 1.00 92.12 117 LEU A CA 1
ATOM 881 C C . LEU A 1 117 ? 8.498 11.074 -5.389 1.00 92.12 117 LEU A C 1
ATOM 883 O O . LEU A 1 117 ? 9.466 10.414 -5.751 1.00 92.12 117 LEU A O 1
ATOM 887 N N . ASN A 1 118 ? 8.588 12.364 -5.057 1.00 92.31 118 ASN A N 1
ATOM 888 C CA . ASN A 1 118 ? 9.800 13.171 -5.225 1.00 92.31 118 ASN A CA 1
ATOM 889 C C . ASN A 1 118 ? 10.825 12.992 -4.088 1.00 92.31 118 ASN A C 1
ATOM 891 O O . ASN A 1 118 ? 11.684 13.846 -3.879 1.00 92.31 118 ASN A O 1
ATOM 895 N N . GLY A 1 119 ? 10.717 11.914 -3.308 1.00 90.44 119 GLY A N 1
ATOM 896 C CA . GLY A 1 119 ? 11.612 11.659 -2.187 1.00 90.44 119 GLY A CA 1
ATOM 897 C C . GLY A 1 119 ? 11.299 12.482 -0.939 1.00 90.44 119 GLY A C 1
ATOM 898 O O . GLY A 1 119 ? 10.271 13.158 -0.829 1.00 90.44 119 GLY A O 1
ATOM 899 N N . GLY A 1 120 ? 12.210 12.401 0.030 1.00 88.19 120 GLY A N 1
ATOM 900 C CA . GLY A 1 120 ? 12.164 13.179 1.268 1.00 88.19 120 GLY A CA 1
ATOM 901 C C . GLY A 1 120 ? 11.561 12.441 2.464 1.00 88.19 120 GLY A C 1
ATOM 902 O O . GLY A 1 120 ? 11.539 11.217 2.532 1.00 88.19 120 GLY A O 1
ATOM 903 N N . THR A 1 121 ? 11.115 13.191 3.471 1.00 90.69 121 THR A N 1
ATOM 904 C CA . THR A 1 121 ? 10.637 12.597 4.727 1.00 90.69 121 THR A CA 1
ATOM 905 C C . THR A 1 121 ? 9.320 11.839 4.533 1.00 90.69 121 THR A C 1
ATOM 907 O O . THR A 1 121 ? 8.473 12.299 3.760 1.00 90.69 121 THR A O 1
ATOM 910 N N . PRO A 1 122 ? 9.089 10.745 5.284 1.00 92.94 122 PRO A N 1
ATOM 911 C CA . PRO A 1 122 ? 7.786 10.096 5.335 1.00 92.94 122 PRO A CA 1
ATOM 912 C C . PRO A 1 122 ? 6.645 11.076 5.615 1.00 92.94 122 PRO A C 1
ATOM 914 O O . PRO A 1 122 ? 6.805 12.059 6.344 1.00 92.94 122 PRO A O 1
ATOM 917 N N . ILE A 1 123 ? 5.481 10.782 5.046 1.00 94.06 123 ILE A N 1
ATOM 918 C CA . ILE A 1 123 ? 4.257 11.547 5.267 1.00 94.06 123 ILE A CA 1
ATOM 919 C C . ILE A 1 123 ? 3.868 11.422 6.742 1.00 94.06 123 ILE A C 1
ATOM 921 O O . ILE A 1 123 ? 3.880 10.326 7.305 1.00 94.06 123 ILE A O 1
ATOM 925 N N . THR A 1 124 ? 3.496 12.543 7.363 1.00 94.62 124 THR A N 1
ATOM 926 C CA . THR A 1 124 ? 3.094 12.575 8.773 1.00 94.62 124 THR A CA 1
ATOM 927 C C . THR A 1 124 ? 1.957 11.590 9.053 1.00 94.62 124 THR A C 1
ATOM 929 O O . THR A 1 124 ? 0.918 11.629 8.395 1.00 94.62 124 THR A O 1
ATOM 932 N N . GLY A 1 125 ? 2.145 10.720 10.045 1.00 91.94 125 GLY A N 1
ATOM 933 C CA . GLY A 1 125 ? 1.217 9.647 10.411 1.00 91.94 125 GLY A CA 1
ATOM 934 C C . GLY A 1 125 ? 1.423 8.325 9.661 1.00 91.94 125 GLY A C 1
ATOM 935 O O . GLY A 1 125 ? 0.799 7.328 10.030 1.00 91.94 125 GLY A O 1
ATOM 936 N N . LEU A 1 126 ? 2.290 8.287 8.641 1.00 94.00 126 LEU A N 1
ATOM 937 C CA . LEU A 1 126 ? 2.613 7.085 7.863 1.00 94.00 126 LEU A CA 1
ATOM 938 C C . LEU A 1 126 ? 4.061 6.597 8.059 1.00 94.00 126 LEU A C 1
ATOM 940 O O . LEU A 1 126 ? 4.525 5.702 7.351 1.00 94.00 126 LEU A O 1
ATOM 944 N N . GLU A 1 127 ? 4.774 7.138 9.046 1.00 93.69 127 GLU A N 1
ATOM 945 C CA . GLU A 1 127 ? 6.189 6.853 9.319 1.00 93.69 127 GLU A CA 1
ATOM 946 C C . GLU A 1 127 ? 6.417 5.398 9.749 1.00 93.69 127 GLU A C 1
ATOM 948 O O . GLU A 1 127 ? 7.462 4.810 9.478 1.00 93.69 127 GLU A O 1
ATOM 953 N N . ASN A 1 128 ? 5.421 4.816 10.422 1.00 93.06 128 ASN A N 1
ATOM 954 C CA . ASN A 1 128 ? 5.469 3.454 10.957 1.00 93.06 128 ASN A CA 1
ATOM 955 C C . ASN A 1 128 ? 4.870 2.402 10.017 1.00 93.06 128 ASN A C 1
ATOM 957 O O . ASN A 1 128 ? 4.871 1.217 10.351 1.00 93.06 128 ASN A O 1
ATOM 961 N N . TYR A 1 129 ? 4.349 2.814 8.862 1.00 94.12 129 TYR A N 1
ATOM 962 C CA . TYR A 1 129 ? 3.991 1.872 7.809 1.00 94.12 129 TYR A CA 1
ATOM 963 C C . TYR A 1 129 ? 5.276 1.369 7.162 1.00 94.12 129 TYR A C 1
ATOM 965 O O . TYR A 1 129 ? 6.277 2.080 7.135 1.00 94.12 129 TYR A O 1
ATOM 973 N N . ARG A 1 130 ? 5.268 0.141 6.650 1.00 94.12 130 ARG A N 1
ATOM 974 C CA . ARG A 1 130 ? 6.387 -0.398 5.874 1.00 94.12 130 ARG A CA 1
ATOM 975 C C . ARG A 1 130 ? 5.889 -0.792 4.506 1.00 94.12 130 ARG A C 1
ATOM 977 O O . ARG A 1 130 ? 5.214 -1.806 4.381 1.00 94.12 130 ARG A O 1
ATOM 984 N N . ILE A 1 131 ? 6.204 0.025 3.511 1.00 94.75 131 ILE A N 1
ATOM 985 C CA . ILE A 1 131 ? 5.941 -0.298 2.113 1.00 94.75 131 ILE A CA 1
ATOM 986 C C . ILE A 1 131 ? 7.132 -1.049 1.522 1.00 94.75 131 ILE A C 1
ATOM 988 O O . ILE A 1 131 ? 8.285 -0.708 1.802 1.00 94.75 131 ILE A O 1
ATOM 992 N N . LYS A 1 132 ? 6.831 -2.084 0.740 1.00 93.62 132 LYS A N 1
ATOM 993 C CA . LYS A 1 132 ? 7.766 -2.872 -0.057 1.00 93.62 132 LYS A CA 1
ATOM 994 C C . LYS A 1 132 ? 7.156 -3.182 -1.417 1.00 93.62 132 LYS A C 1
ATOM 996 O O . LYS A 1 132 ? 5.958 -3.423 -1.504 1.00 93.62 132 LYS A O 1
ATOM 1001 N N . ALA A 1 1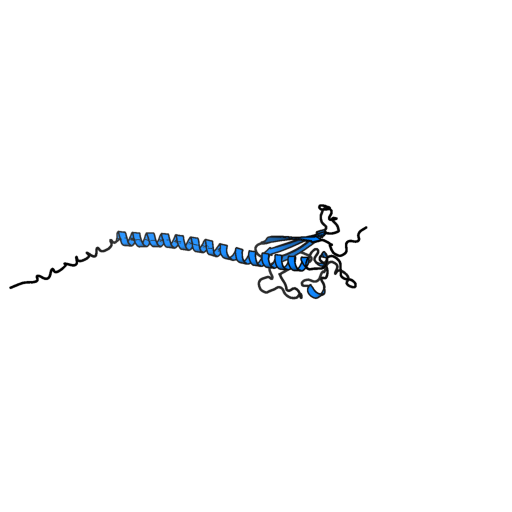33 ? 7.985 -3.245 -2.444 1.00 94.38 133 ALA A N 1
ATOM 1002 C CA . ALA A 1 133 ? 7.660 -3.767 -3.752 1.00 94.38 133 ALA A CA 1
ATOM 1003 C C . ALA A 1 133 ? 8.731 -4.768 -4.190 1.00 94.38 133 ALA A C 1
ATOM 1005 O O . ALA A 1 133 ? 9.932 -4.589 -3.977 1.00 94.38 133 ALA A O 1
ATOM 1006 N N . THR A 1 134 ? 8.272 -5.846 -4.806 1.00 94.50 134 THR A N 1
ATOM 1007 C CA . THR A 1 134 ? 9.108 -6.838 -5.475 1.00 94.50 134 THR A CA 1
ATOM 1008 C C . THR A 1 134 ? 8.616 -6.962 -6.903 1.00 94.50 134 THR A C 1
ATOM 1010 O O . THR A 1 134 ? 7.411 -6.965 -7.149 1.00 94.50 134 THR A O 1
ATOM 1013 N N . VAL A 1 135 ? 9.551 -6.992 -7.844 1.00 94.50 135 VAL A N 1
ATOM 1014 C CA . VAL A 1 135 ? 9.259 -7.084 -9.274 1.00 94.50 135 VAL A CA 1
ATOM 1015 C C . VAL A 1 135 ? 10.077 -8.242 -9.805 1.00 94.50 135 VAL A C 1
ATOM 1017 O O . VAL A 1 135 ? 11.298 -8.149 -9.859 1.00 94.50 135 VAL A O 1
ATOM 1020 N N . GLU A 1 136 ? 9.420 -9.345 -10.128 1.00 93.88 136 GLU A N 1
ATOM 1021 C CA . GLU A 1 136 ? 10.076 -10.598 -10.512 1.00 93.88 136 GLU A CA 1
ATOM 1022 C C . GLU A 1 136 ? 9.584 -11.042 -11.890 1.00 93.88 136 GLU A C 1
ATOM 1024 O O . GLU A 1 136 ? 8.395 -10.883 -12.178 1.00 93.88 136 GLU A O 1
ATOM 1029 N N . PRO A 1 137 ? 10.435 -11.634 -12.744 1.00 92.62 137 PRO A N 1
ATOM 1030 C CA . PRO A 1 137 ? 9.966 -12.349 -13.927 1.00 92.62 137 PRO A CA 1
ATOM 1031 C C . PRO A 1 137 ? 8.937 -13.425 -13.555 1.00 92.62 137 PRO A C 1
ATOM 1033 O O . PRO A 1 137 ? 8.924 -13.935 -12.430 1.00 92.62 137 PRO A O 1
ATOM 1036 N N . LEU A 1 138 ? 8.080 -13.818 -14.499 1.00 92.94 138 LEU A N 1
ATOM 1037 C CA . LEU A 1 138 ? 7.196 -14.960 -14.249 1.00 92.94 138 LEU A CA 1
ATOM 1038 C C . LEU A 1 138 ? 8.010 -16.236 -13.994 1.00 92.94 138 LEU A C 1
ATOM 1040 O O . LEU A 1 138 ? 9.055 -16.465 -14.597 1.00 92.94 138 LEU A O 1
ATOM 1044 N N . ALA A 1 139 ? 7.482 -17.115 -13.140 1.00 91.81 139 ALA A N 1
ATOM 1045 C CA . ALA A 1 139 ? 8.123 -18.393 -12.826 1.00 91.81 139 ALA A CA 1
ATOM 1046 C C . ALA A 1 139 ? 8.190 -19.358 -14.029 1.00 91.81 139 ALA A C 1
ATOM 1048 O O . ALA A 1 139 ? 9.013 -20.272 -14.042 1.00 91.81 139 ALA A O 1
ATOM 1049 N N . ALA A 1 140 ? 7.304 -19.184 -15.010 1.00 92.62 140 ALA A N 1
ATOM 1050 C CA . ALA A 1 140 ? 7.249 -19.954 -16.245 1.00 92.62 140 ALA A CA 1
ATOM 1051 C C . ALA A 1 140 ? 6.514 -19.159 -17.331 1.00 92.62 140 ALA A C 1
ATOM 1053 O O . ALA A 1 140 ? 5.794 -18.202 -17.031 1.00 92.62 140 ALA A O 1
ATOM 1054 N N . ASP A 1 141 ? 6.662 -19.594 -18.580 1.00 92.06 141 ASP A N 1
ATOM 1055 C CA . ASP A 1 141 ? 5.892 -19.059 -19.699 1.00 92.06 141 ASP A CA 1
ATOM 1056 C C . ASP A 1 141 ? 4.388 -19.214 -19.443 1.00 92.06 141 ASP A C 1
ATOM 1058 O O . ASP A 1 141 ? 3.916 -20.243 -18.947 1.00 92.06 141 ASP A O 1
ATOM 1062 N N . TRP A 1 142 ? 3.616 -18.200 -19.824 1.00 89.75 142 TRP A N 1
ATOM 1063 C CA . TRP A 1 142 ? 2.177 -18.168 -19.605 1.00 89.75 142 TRP A CA 1
ATOM 1064 C C . TRP A 1 142 ? 1.431 -17.965 -20.920 1.00 89.75 142 TRP A C 1
ATOM 1066 O O . TRP A 1 142 ? 1.308 -16.854 -21.425 1.00 89.75 142 TRP A O 1
ATOM 1076 N N . ASN A 1 143 ? 0.911 -19.062 -21.480 1.00 87.88 143 ASN A N 1
ATOM 1077 C CA . ASN A 1 143 ? 0.047 -19.047 -22.666 1.00 87.88 143 ASN A CA 1
ATOM 1078 C C . ASN A 1 143 ? 0.615 -18.230 -23.853 1.00 87.88 143 ASN A C 1
ATOM 1080 O O . ASN A 1 143 ? -0.091 -17.429 -24.463 1.00 87.88 143 ASN A O 1
ATOM 1084 N N . GLY A 1 144 ? 1.903 -18.414 -24.163 1.00 85.25 144 GLY A N 1
ATOM 1085 C CA . GLY A 1 144 ? 2.594 -17.699 -25.245 1.00 85.25 144 GLY A CA 1
ATOM 1086 C C . GLY A 1 144 ? 3.286 -16.397 -24.826 1.00 85.25 144 GLY A C 1
ATOM 1087 O O . GLY A 1 144 ? 4.002 -15.817 -25.635 1.00 85.25 144 GLY A O 1
ATOM 1088 N N . VAL A 1 145 ? 3.131 -15.959 -23.574 1.00 88.44 145 VAL A N 1
ATOM 1089 C CA . VAL A 1 145 ? 3.975 -14.918 -22.973 1.00 88.44 145 VAL A CA 1
ATOM 1090 C C . VAL A 1 145 ? 5.213 -15.585 -22.388 1.00 88.44 145 VAL A C 1
ATOM 1092 O O . VAL A 1 145 ? 5.092 -16.406 -21.478 1.00 88.44 145 VAL A O 1
ATOM 1095 N N . LEU A 1 146 ? 6.392 -15.243 -22.907 1.00 90.50 146 LEU A N 1
ATOM 1096 C CA . LEU A 1 146 ? 7.659 -15.728 -22.362 1.00 90.50 146 LEU A CA 1
ATOM 1097 C C . LEU A 1 146 ? 7.853 -15.201 -20.939 1.00 90.50 146 LEU A C 1
ATOM 1099 O O . LEU A 1 146 ? 7.564 -14.036 -20.664 1.00 90.50 146 LEU A O 1
ATOM 1103 N N . ALA A 1 147 ? 8.410 -16.027 -20.057 1.00 90.44 147 ALA A N 1
ATOM 1104 C CA . ALA A 1 147 ? 8.678 -15.668 -18.667 1.00 90.44 147 ALA A CA 1
ATOM 1105 C C . ALA A 1 147 ? 9.506 -14.377 -18.523 1.00 90.44 147 ALA A C 1
ATOM 1107 O O . ALA A 1 147 ? 9.283 -13.589 -17.610 1.00 90.44 147 ALA A O 1
ATOM 1108 N N . ALA A 1 148 ? 10.434 -14.142 -19.457 1.00 87.62 148 ALA A N 1
ATOM 1109 C CA . ALA A 1 148 ? 11.282 -12.951 -19.499 1.00 87.62 148 ALA A CA 1
ATOM 1110 C C . ALA A 1 148 ? 10.574 -11.694 -20.042 1.00 87.62 148 ALA A C 1
ATOM 1112 O O . ALA A 1 148 ? 11.051 -10.583 -19.836 1.00 87.62 148 ALA A O 1
ATOM 1113 N N . SER A 1 149 ? 9.447 -11.854 -20.739 1.00 90.00 149 SER A N 1
ATOM 1114 C CA . SER A 1 149 ? 8.693 -10.757 -21.360 1.00 90.00 149 SER A CA 1
ATOM 1115 C C . SER A 1 149 ? 7.566 -10.241 -20.472 1.00 90.00 149 SER A C 1
ATOM 1117 O O . SER A 1 149 ? 6.709 -9.488 -20.934 1.00 90.00 149 SER A O 1
ATOM 1119 N N . ALA A 1 150 ? 7.524 -10.650 -19.206 1.00 92.81 150 ALA A N 1
ATOM 1120 C CA . ALA A 1 150 ? 6.575 -10.125 -18.251 1.00 92.81 150 ALA A CA 1
ATOM 1121 C C . ALA A 1 150 ? 7.058 -10.300 -16.811 1.00 92.81 150 ALA A C 1
ATOM 1123 O O . ALA A 1 150 ? 7.830 -11.200 -16.492 1.00 92.81 150 ALA A O 1
ATOM 1124 N N . VAL A 1 151 ? 6.583 -9.414 -15.943 1.00 94.50 151 VAL A N 1
ATOM 1125 C CA . VAL A 1 151 ? 6.924 -9.387 -14.524 1.00 94.50 151 VAL A CA 1
ATOM 1126 C C . VAL A 1 151 ? 5.663 -9.415 -13.670 1.00 94.50 151 VAL A C 1
ATOM 1128 O O . VAL A 1 151 ? 4.629 -8.846 -14.038 1.00 94.50 151 VAL A O 1
ATOM 1131 N N . LEU A 1 152 ? 5.762 -10.076 -12.522 1.00 96.44 152 LEU A N 1
ATOM 1132 C CA . LEU A 1 152 ? 4.840 -9.954 -11.406 1.00 96.44 152 LEU A CA 1
ATOM 1133 C C . LEU A 1 152 ? 5.360 -8.854 -10.482 1.00 96.44 152 LEU A C 1
ATOM 1135 O O . LEU A 1 152 ? 6.467 -8.939 -9.953 1.00 96.44 152 LEU A O 1
ATOM 1139 N N . ILE A 1 153 ? 4.540 -7.833 -10.291 1.00 97.56 153 ILE A N 1
ATOM 1140 C CA . ILE A 1 153 ? 4.756 -6.777 -9.313 1.00 97.56 153 ILE A CA 1
ATOM 1141 C C . ILE A 1 153 ? 3.953 -7.165 -8.079 1.00 97.56 153 ILE A C 1
ATOM 1143 O O . ILE A 1 153 ? 2.741 -7.343 -8.182 1.00 97.56 153 ILE A O 1
ATOM 1147 N N . THR A 1 154 ? 4.603 -7.263 -6.928 1.00 97.56 154 THR A N 1
ATOM 1148 C CA . THR A 1 154 ? 3.956 -7.497 -5.636 1.00 97.56 154 THR A CA 1
ATOM 1149 C C . THR A 1 154 ? 4.308 -6.359 -4.698 1.00 97.56 154 THR A C 1
ATOM 1151 O O . THR A 1 154 ? 5.481 -6.150 -4.386 1.00 97.56 154 THR A O 1
ATOM 1154 N N . VAL A 1 155 ? 3.286 -5.630 -4.253 1.00 97.38 155 VAL A N 1
ATOM 1155 C CA . VAL A 1 155 ? 3.394 -4.534 -3.293 1.00 97.38 155 VAL A CA 1
ATOM 1156 C C . VAL A 1 155 ? 2.839 -4.993 -1.954 1.00 97.38 155 VAL A C 1
ATOM 1158 O O . VAL A 1 155 ? 1.675 -5.376 -1.847 1.00 97.38 155 VAL A O 1
ATOM 1161 N N . THR A 1 156 ? 3.667 -4.907 -0.920 1.00 96.31 156 THR A N 1
ATOM 1162 C CA . THR A 1 156 ? 3.314 -5.236 0.457 1.00 96.31 156 THR A CA 1
ATOM 1163 C C . THR A 1 156 ? 3.360 -3.972 1.308 1.00 96.31 156 THR A C 1
ATOM 1165 O O . THR A 1 156 ? 4.383 -3.290 1.365 1.00 96.31 156 THR A O 1
ATOM 1168 N N . VAL A 1 157 ? 2.274 -3.671 2.016 1.00 96.31 157 VAL A N 1
ATOM 1169 C CA . VAL A 1 157 ? 2.221 -2.601 3.018 1.00 96.31 157 VAL A CA 1
ATOM 1170 C C . VAL A 1 157 ? 1.923 -3.208 4.380 1.00 96.31 157 VAL A C 1
ATOM 1172 O O . VAL A 1 157 ? 0.824 -3.697 4.635 1.00 96.31 157 VAL A O 1
ATOM 1175 N N . THR A 1 158 ? 2.893 -3.145 5.286 1.00 95.00 158 THR A N 1
ATOM 1176 C CA . THR A 1 158 ? 2.722 -3.564 6.678 1.00 95.00 158 THR A CA 1
ATOM 1177 C C . THR A 1 158 ? 2.292 -2.373 7.517 1.00 95.00 158 THR A C 1
ATOM 1179 O O . THR A 1 158 ? 3.016 -1.381 7.630 1.00 95.00 158 THR A O 1
ATOM 1182 N N . VAL A 1 159 ? 1.103 -2.468 8.112 1.00 93.12 159 VAL A N 1
ATOM 1183 C CA . VAL A 1 159 ? 0.602 -1.460 9.055 1.00 93.12 159 VAL A CA 1
ATOM 1184 C C . VAL A 1 159 ? 1.356 -1.555 10.390 1.00 93.12 159 VAL A C 1
ATOM 1186 O O . VAL A 1 159 ? 1.883 -2.622 10.710 1.00 93.12 159 VAL A O 1
ATOM 1189 N N . PRO A 1 160 ? 1.352 -0.510 11.239 1.00 88.69 160 PRO A N 1
ATOM 1190 C CA . PRO A 1 160 ? 2.049 -0.534 12.535 1.00 88.69 160 PRO A CA 1
ATOM 1191 C C . PRO A 1 160 ? 1.626 -1.680 13.471 1.00 88.69 160 PRO A C 1
ATOM 1193 O O . PRO A 1 160 ? 2.380 -2.091 14.346 1.00 88.69 160 PRO A O 1
ATOM 1196 N N . GLN A 1 161 ? 0.414 -2.207 13.281 1.00 85.00 161 GLN A N 1
ATOM 1197 C CA . GLN A 1 161 ? -0.150 -3.328 14.039 1.00 85.00 161 GLN A CA 1
ATOM 1198 C C . GLN A 1 161 ? 0.328 -4.707 13.530 1.00 85.00 161 GLN A C 1
ATOM 1200 O O . GLN A 1 161 ? -0.038 -5.736 14.090 1.00 85.00 161 GLN A O 1
ATOM 1205 N N . GLY A 1 162 ? 1.146 -4.737 12.471 1.00 80.31 162 GLY A N 1
ATOM 1206 C CA . GLY A 1 162 ? 1.913 -5.900 12.019 1.00 80.31 162 GLY A CA 1
ATOM 1207 C C . GLY A 1 162 ? 1.273 -6.759 10.928 1.00 80.31 162 GLY A C 1
ATOM 1208 O O . GLY A 1 162 ? 1.976 -7.574 10.341 1.00 80.31 162 GLY A O 1
ATOM 1209 N N . THR A 1 163 ? -0.016 -6.594 10.613 1.00 87.81 163 THR A N 1
ATOM 1210 C CA . THR A 1 163 ? -0.656 -7.383 9.541 1.00 87.81 163 THR A CA 1
ATOM 1211 C C . THR A 1 163 ? -0.332 -6.777 8.169 1.00 87.81 163 THR A C 1
ATOM 1213 O O . THR A 1 163 ? -0.712 -5.630 7.926 1.00 87.81 163 THR A O 1
ATOM 1216 N N . PRO A 1 164 ? 0.360 -7.494 7.266 1.00 91.75 164 PRO A N 1
ATOM 1217 C CA . PRO A 1 164 ? 0.637 -6.986 5.931 1.00 91.75 164 PRO A CA 1
ATOM 1218 C C . PRO A 1 164 ? -0.606 -7.046 5.042 1.00 91.75 164 PRO A C 1
ATOM 1220 O O . PRO A 1 164 ? -1.417 -7.969 5.131 1.00 91.75 164 PRO A O 1
ATOM 1223 N N . ILE A 1 165 ? -0.727 -6.059 4.163 1.00 93.94 165 ILE A N 1
ATOM 1224 C CA . ILE A 1 165 ? -1.628 -6.073 3.014 1.00 93.94 165 ILE A CA 1
ATOM 1225 C C . ILE A 1 165 ? -0.761 -6.275 1.783 1.00 93.94 165 ILE A C 1
ATOM 1227 O O . ILE A 1 165 ? 0.234 -5.573 1.621 1.00 93.94 165 ILE A O 1
ATOM 1231 N N . GLU A 1 166 ? -1.142 -7.214 0.928 1.00 96.56 166 GLU A N 1
ATOM 1232 C CA . GLU A 1 166 ? -0.441 -7.496 -0.317 1.00 96.56 166 GLU A CA 1
ATOM 1233 C C . GLU A 1 166 ? -1.392 -7.327 -1.495 1.00 96.56 166 GLU A C 1
ATOM 1235 O O . GLU A 1 166 ? -2.522 -7.822 -1.469 1.00 96.56 166 GLU A O 1
ATOM 1240 N N . ILE A 1 167 ? -0.926 -6.618 -2.517 1.00 97.81 167 ILE A N 1
ATOM 1241 C CA . ILE A 1 167 ? -1.574 -6.556 -3.821 1.00 97.81 167 ILE A CA 1
ATOM 1242 C C . ILE A 1 167 ? -0.537 -6.842 -4.898 1.00 97.81 167 ILE A C 1
ATOM 1244 O O . ILE A 1 167 ? 0.631 -6.470 -4.765 1.00 97.81 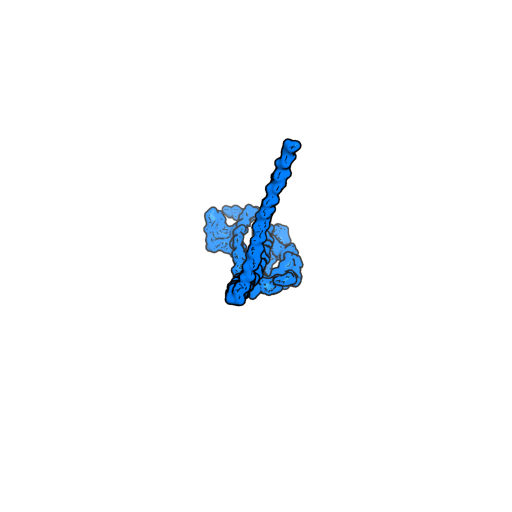167 ILE A O 1
ATOM 1248 N N . SER A 1 168 ? -0.978 -7.468 -5.982 1.00 97.56 168 SER A N 1
ATOM 1249 C CA . SER A 1 168 ? -0.097 -7.800 -7.092 1.00 97.56 168 SER A CA 1
ATOM 1250 C C . SER A 1 168 ? -0.728 -7.464 -8.431 1.00 97.56 168 SER A C 1
ATOM 1252 O O . SER A 1 168 ? -1.950 -7.453 -8.583 1.00 97.56 168 SER A O 1
ATOM 1254 N N . GLY A 1 169 ? 0.121 -7.233 -9.424 1.00 96.69 169 GLY A N 1
ATOM 1255 C CA . GLY A 1 169 ? -0.286 -7.031 -10.805 1.00 96.69 169 GLY A CA 1
ATOM 1256 C C . GLY A 1 169 ? 0.788 -7.494 -11.777 1.00 96.69 169 GLY A C 1
ATOM 1257 O O . GLY A 1 169 ? 1.956 -7.622 -11.419 1.00 96.69 169 GLY A O 1
ATOM 1258 N N . TYR A 1 170 ? 0.388 -7.746 -13.018 1.00 94.94 170 TYR A N 1
ATOM 1259 C CA . TYR A 1 170 ? 1.304 -8.158 -14.076 1.00 94.94 170 TYR A CA 1
ATOM 1260 C C . TYR A 1 170 ? 1.625 -6.989 -14.999 1.00 94.94 170 TYR A C 1
ATOM 1262 O O . TYR A 1 170 ? 0.747 -6.193 -15.334 1.00 94.94 170 TYR A O 1
ATOM 1270 N N . ARG A 1 171 ? 2.869 -6.936 -15.472 1.00 93.06 171 ARG A N 1
ATOM 1271 C CA . ARG A 1 171 ? 3.292 -6.042 -16.550 1.00 93.06 171 ARG A CA 1
ATOM 1272 C C . ARG A 1 171 ? 3.993 -6.852 -17.632 1.00 93.06 171 ARG A C 1
ATOM 1274 O O . ARG A 1 171 ? 4.883 -7.632 -17.323 1.00 93.06 171 ARG A O 1
ATOM 1281 N N . THR A 1 172 ? 3.618 -6.645 -18.891 1.00 91.62 172 THR A N 1
ATOM 1282 C CA . THR A 1 172 ? 4.223 -7.315 -20.054 1.00 91.62 172 THR A CA 1
ATOM 1283 C C . THR A 1 172 ? 5.049 -6.346 -20.900 1.00 91.62 172 THR A C 1
ATOM 1285 O O . THR A 1 172 ? 4.660 -5.188 -21.066 1.00 91.62 172 THR A O 1
ATOM 1288 N N . ASP A 1 173 ? 6.123 -6.827 -21.515 1.00 89.31 173 ASP A N 1
ATOM 1289 C CA . ASP A 1 173 ? 6.823 -6.136 -22.597 1.00 89.31 173 ASP A CA 1
ATOM 1290 C C . ASP A 1 173 ? 6.001 -6.226 -23.888 1.00 89.31 173 ASP A C 1
ATOM 1292 O O . ASP A 1 173 ? 6.131 -7.164 -24.673 1.00 89.31 173 ASP A O 1
ATOM 1296 N N . TYR A 1 174 ? 5.091 -5.272 -24.090 1.00 79.75 174 TYR A N 1
ATOM 1297 C CA . TYR A 1 174 ? 4.276 -5.215 -25.307 1.00 79.75 174 TYR A CA 1
ATOM 1298 C C . TYR A 1 174 ? 4.878 -4.326 -26.401 1.00 79.75 174 TYR A C 1
ATOM 1300 O O . TYR A 1 174 ? 4.400 -4.366 -27.532 1.00 79.75 174 TYR A O 1
ATOM 1308 N N . CYS A 1 175 ? 5.846 -3.461 -26.075 1.00 68.44 175 CYS A N 1
ATOM 1309 C CA . CYS A 1 175 ? 6.276 -2.391 -26.977 1.00 68.44 175 CYS A CA 1
ATOM 1310 C C . CYS A 1 175 ? 7.583 -2.693 -27.713 1.00 68.44 175 CYS A C 1
ATOM 1312 O O . CYS A 1 175 ? 7.785 -2.117 -28.781 1.00 68.44 175 CYS A O 1
ATOM 1314 N N . CYS A 1 176 ? 8.445 -3.574 -27.189 1.00 62.50 176 CYS A N 1
ATOM 1315 C CA . CYS A 1 176 ? 9.791 -3.746 -27.741 1.00 62.50 176 CYS A CA 1
ATOM 1316 C C . CYS A 1 176 ? 10.358 -5.171 -27.666 1.00 62.50 176 CYS A C 1
ATOM 1318 O O . CYS A 1 176 ? 11.562 -5.346 -27.878 1.00 62.50 176 CYS A O 1
ATOM 1320 N N . SER A 1 177 ? 9.519 -6.191 -27.445 1.00 54.44 177 SER A N 1
ATOM 1321 C CA . SER A 1 177 ? 9.933 -7.590 -27.597 1.00 54.44 177 SER A CA 1
ATOM 1322 C C . SER A 1 177 ? 10.567 -7.757 -28.984 1.00 54.44 177 SER A C 1
ATOM 1324 O O . SER A 1 177 ? 9.920 -7.586 -30.022 1.00 54.44 177 SER A O 1
ATOM 1326 N N . LYS A 1 178 ? 11.878 -8.036 -29.018 1.00 51.12 178 LYS A N 1
ATOM 1327 C CA . LYS A 1 178 ? 12.524 -8.454 -30.259 1.00 51.12 178 LYS A CA 1
ATOM 1328 C C . LYS A 1 178 ? 11.866 -9.766 -30.648 1.00 51.12 178 LYS A C 1
ATOM 1330 O O . LYS A 1 178 ? 12.011 -10.761 -29.949 1.00 51.12 178 LYS A O 1
ATOM 1335 N N . VAL A 1 179 ? 11.104 -9.723 -31.732 1.00 43.62 179 VAL A N 1
ATOM 1336 C CA . VAL A 1 179 ? 10.698 -10.918 -32.461 1.00 43.62 179 VAL A CA 1
ATOM 1337 C C . VAL A 1 179 ? 12.002 -11.570 -32.926 1.00 43.62 179 VAL A C 1
ATOM 1339 O O . VAL A 1 179 ? 12.671 -11.021 -33.803 1.00 43.62 179 VAL A O 1
ATOM 1342 N N . GLU A 1 180 ? 12.417 -12.645 -32.258 1.00 43.25 180 GLU A N 1
ATOM 1343 C CA . GLU A 1 180 ? 13.446 -13.562 -32.769 1.00 43.25 180 GLU A CA 1
ATOM 1344 C C . GLU A 1 180 ? 12.862 -14.472 -33.853 1.00 43.25 180 GLU A C 1
ATOM 1346 O O . GLU A 1 180 ? 11.696 -14.913 -33.706 1.00 43.25 180 GLU A O 1
#

Mean predicted aligned error: 11.18 Å

Solvent-accessible surface area (backbone atoms only — not comparable to full-atom values): 10491 Å² total; per-residue (Å²): 143,83,86,84,80,80,80,80,78,78,78,76,80,80,79,85,77,82,81,50,75,67,53,54,53,50,49,55,51,54,53,51,55,52,51,53,53,53,54,50,53,49,54,56,50,58,67,63,55,58,56,61,54,57,49,52,51,40,48,51,53,34,50,52,51,48,51,54,45,67,71,36,37,69,60,51,58,92,94,52,77,62,35,62,75,59,85,59,90,50,50,37,39,76,82,54,51,55,20,38,64,29,40,31,47,27,49,64,81,89,35,38,36,46,50,52,61,75,22,58,70,49,41,91,93,30,55,64,29,26,39,32,30,39,46,39,61,42,98,53,66,55,96,88,42,50,24,88,45,28,32,43,38,39,26,36,23,28,43,76,89,65,63,68,46,75,52,73,50,79,49,63,49,82,86,72,68,77,83,126

Radius of gyration: 34.0 Å; Cα contacts (8 Å, |Δi|>4): 251; chains: 1; bounding box: 112×47×79 Å